Protein AF-A0A2N3AHZ8-F1 (afdb_monomer_lite)

pLDDT: mean 94.95, std 7.71, range [52.03, 98.88]

Sequence (260 aa):
DKAHAIYLSGGSAFGLDGASGVMKYLEEKGIGFDVVLTKVPIVPGAVLFDLGVGDYKVRPDAKMGYEACLKASEEEIRQGNIGAGTGATVGKIFGGLRSMKSGLGTASFKSQELIVGVIVAVNCLGDVIDPESGEIIAGVLSEDKKEFANTMSFLRNFPQRSENNFSKNTTIGVVATNATLTKAGATKVAMMAQDGYARTISPAHTMFDGDTIFCMATGEVEAGVNVVGAIAAEIMARAIVKAIKNTESLFKLKSYKDLL

Radius of gyration: 18.38 Å; chains: 1; bounding box: 55×35×48 Å

Secondary structure (DSSP, 8-state):
---S--EEESSGGGGGGHHHHHHHHHHHTT-SEE-SSSEE----EEE---TTSS-TT----HHHHHHHHHH--TT----BSSGGGTT-EE--TTTTTTPEE--EEEEEEEETTEEEEEEEEEE-SSEEE-TTT--EEE-PBPTTSSSB--HHHHHHH-GGG-----S-BEEEEEEEEEE---HHHHHHHHHHHHHHHHHHEES-S-TTB--EEEEEEEEEE---HHHHHHHHHHHHHHHHHHHHHT---BTTBPPGGGG-

Foldseek 3Di:
DDAPEEAEAELAPVQCQLQLLLQVLCQVVQHACCPPVGHGHHYHYDYAYLLVADHSVDTHHSVNSNVVVVVDDPPDQDAACDGRLVRAWAACQPPCPQIFRFMKFKFWDDDPPKIKIKIKRFRANFFFAQLVVRDGLGYGADPVRQHHPHPVVCCVVCVPPSPDPALRGEMEMEMEIQEAADPVLQVLLQVLLCLLCVSTGVPPPDPSYPYYYGYYYNHRDHDDSVVSSPVSNVRSNVRRVRRQVNHCGGPNRHGSVNND

Structure (mmCIF, N/CA/C/O backbone):
data_AF-A0A2N3AHZ8-F1
#
_entry.id   AF-A0A2N3AHZ8-F1
#
loop_
_atom_site.group_PDB
_atom_site.id
_atom_site.type_symbol
_atom_site.label_atom_id
_atom_site.label_alt_id
_atom_site.label_comp_id
_atom_site.label_asym_id
_atom_site.label_entity_id
_atom_site.label_seq_id
_atom_site.pdbx_PDB_ins_code
_atom_site.Cartn_x
_atom_site.Cartn_y
_atom_site.Cartn_z
_atom_site.occupancy
_atom_site.B_iso_or_equiv
_atom_site.auth_seq_id
_atom_site.auth_comp_id
_atom_site.auth_asym_id
_atom_site.auth_atom_id
_atom_site.pdbx_PDB_model_num
ATOM 1 N N . ASP A 1 1 ? -13.577 10.146 15.625 1.00 70.12 1 ASP A N 1
ATOM 2 C CA . ASP A 1 1 ? -14.120 9.602 14.361 1.00 70.12 1 ASP A CA 1
ATOM 3 C C . ASP A 1 1 ? -13.662 8.172 14.188 1.00 70.12 1 ASP A C 1
ATOM 5 O O . ASP A 1 1 ? -12.533 7.874 14.562 1.00 70.12 1 ASP A O 1
ATOM 9 N N . LYS A 1 2 ? -14.535 7.299 13.680 1.00 88.00 2 LYS A N 1
ATOM 10 C CA . LYS A 1 2 ? -14.256 5.876 13.463 1.00 88.00 2 LYS A CA 1
ATOM 11 C C . LYS A 1 2 ? -14.537 5.541 11.998 1.00 88.00 2 LYS A C 1
ATOM 13 O O . LYS A 1 2 ? -15.626 5.826 11.510 1.00 88.00 2 LYS A O 1
ATOM 18 N N . ALA A 1 3 ? -13.551 4.981 11.306 1.00 93.94 3 ALA A N 1
ATOM 19 C CA . ALA A 1 3 ? -13.758 4.323 10.019 1.00 93.94 3 ALA A CA 1
ATOM 20 C C . ALA A 1 3 ? -14.058 2.839 10.262 1.00 93.94 3 ALA A C 1
ATOM 22 O O . ALA A 1 3 ? -13.658 2.290 11.288 1.00 93.94 3 ALA A O 1
ATOM 23 N N . HIS A 1 4 ? -14.758 2.205 9.326 1.00 97.00 4 HIS A N 1
ATOM 24 C CA . HIS A 1 4 ? -15.186 0.807 9.449 1.00 97.00 4 HIS A CA 1
ATOM 25 C C . HIS A 1 4 ? -14.385 -0.123 8.533 1.00 97.00 4 HIS A C 1
ATOM 27 O O . HIS A 1 4 ? -14.231 -1.300 8.831 1.00 97.00 4 HIS A O 1
ATOM 33 N N . ALA A 1 5 ? -13.848 0.421 7.442 1.00 97.94 5 ALA A N 1
ATOM 34 C CA . ALA A 1 5 ? -12.899 -0.237 6.559 1.00 97.94 5 ALA A CA 1
ATOM 35 C C . ALA A 1 5 ? -12.009 0.821 5.897 1.00 97.94 5 ALA A C 1
ATOM 37 O O . ALA A 1 5 ? -12.410 1.980 5.789 1.00 97.94 5 ALA A O 1
ATOM 38 N N . ILE A 1 6 ? -10.834 0.409 5.424 1.00 98.25 6 ILE A N 1
ATOM 39 C CA . ILE A 1 6 ? -10.008 1.194 4.502 1.00 98.25 6 ILE A CA 1
ATOM 40 C C . ILE A 1 6 ? -9.922 0.428 3.189 1.00 98.25 6 ILE A C 1
ATOM 42 O O . ILE A 1 6 ? -9.606 -0.761 3.184 1.00 98.25 6 ILE A O 1
ATOM 46 N N . TYR A 1 7 ? -10.202 1.107 2.082 1.00 98.50 7 TYR A N 1
ATOM 47 C CA . TYR A 1 7 ? -10.188 0.515 0.749 1.00 98.50 7 TYR A CA 1
ATOM 48 C C . TYR A 1 7 ? -8.944 0.951 -0.034 1.00 98.50 7 TYR A C 1
ATOM 50 O O . TYR A 1 7 ? -8.745 2.136 -0.289 1.00 98.50 7 TYR A O 1
ATOM 58 N N . LEU A 1 8 ? -8.107 -0.009 -0.431 1.00 98.56 8 LEU A N 1
ATOM 59 C CA . LEU A 1 8 ? -6.959 0.222 -1.311 1.00 98.56 8 LEU A CA 1
ATOM 60 C C . LEU A 1 8 ? -7.186 -0.508 -2.633 1.00 98.56 8 LEU A C 1
ATOM 62 O O . LEU A 1 8 ? -7.525 -1.692 -2.627 1.00 98.56 8 LEU A O 1
ATOM 66 N N . SER A 1 9 ? -6.967 0.166 -3.760 1.00 98.25 9 SER A N 1
ATOM 67 C CA . SER A 1 9 ? -7.269 -0.412 -5.074 1.00 98.25 9 SER A CA 1
ATOM 68 C C . SER A 1 9 ? -6.382 0.115 -6.198 1.00 98.25 9 SER A C 1
ATOM 70 O O . SER A 1 9 ? -5.814 1.197 -6.101 1.00 98.25 9 SER A O 1
ATOM 72 N N . GLY A 1 10 ? -6.293 -0.647 -7.289 1.00 97.69 10 GLY A N 1
ATOM 73 C CA . GLY A 1 10 ? -5.857 -0.148 -8.595 1.00 97.69 10 GLY A CA 1
ATOM 74 C C . GLY A 1 10 ? -6.979 0.589 -9.335 1.00 97.69 10 GLY A C 1
ATOM 75 O O . GLY A 1 10 ? -7.975 1.000 -8.734 1.00 97.69 10 GLY A O 1
ATOM 76 N N . GLY A 1 11 ? -6.848 0.723 -10.652 1.00 96.75 11 GLY A N 1
ATOM 77 C CA . GLY A 1 11 ? -7.850 1.299 -11.551 1.00 96.75 11 GLY A CA 1
ATOM 78 C C . GLY A 1 11 ? -7.878 2.826 -11.605 1.00 96.75 11 GLY A C 1
ATOM 79 O O . GLY A 1 11 ? -8.770 3.390 -12.241 1.00 96.75 11 GLY A O 1
ATOM 80 N N . SER A 1 12 ? -6.928 3.516 -10.962 1.00 94.94 12 SER A N 1
ATOM 81 C CA . SER A 1 12 ? -6.959 4.975 -10.790 1.00 94.94 12 SER A CA 1
ATOM 82 C C . SER A 1 12 ? -8.320 5.441 -10.237 1.00 94.94 12 SER A C 1
ATOM 84 O O . SER A 1 12 ? -8.988 4.697 -9.522 1.00 94.94 12 SER A O 1
ATOM 86 N N . ALA A 1 13 ? -8.763 6.657 -10.562 1.00 95.06 13 ALA A N 1
ATOM 87 C CA . ALA A 1 13 ? -10.030 7.215 -10.084 1.00 95.06 13 ALA A CA 1
ATOM 88 C C . ALA A 1 13 ? -11.244 6.312 -10.370 1.00 95.06 13 ALA A C 1
ATOM 90 O O . ALA A 1 13 ? -12.191 6.297 -9.590 1.00 95.06 13 ALA A O 1
ATOM 91 N N . PHE A 1 14 ? -11.211 5.518 -11.445 1.00 97.19 14 PHE A N 1
ATOM 92 C CA . PHE A 1 14 ? -12.286 4.577 -11.742 1.00 97.19 14 PHE A CA 1
ATOM 93 C C . PHE A 1 14 ? -12.428 3.470 -10.693 1.00 97.19 14 PHE A C 1
ATOM 95 O O . PHE A 1 14 ? -13.543 3.020 -10.446 1.00 97.19 14 PHE A O 1
ATOM 102 N N . GLY A 1 15 ? -11.320 3.039 -10.083 1.00 97.69 15 GLY A N 1
ATOM 103 C CA . GLY A 1 15 ? -11.309 1.973 -9.081 1.00 97.69 15 GLY A CA 1
ATOM 104 C C . GLY A 1 15 ? -11.985 2.349 -7.763 1.00 97.69 15 GLY A C 1
ATOM 105 O O . GLY A 1 15 ? -12.249 1.464 -6.948 1.00 97.69 15 GLY A O 1
ATOM 106 N N . LEU A 1 16 ? -12.305 3.637 -7.559 1.00 97.69 16 LEU A N 1
ATOM 107 C CA . LEU A 1 16 ? -13.089 4.108 -6.412 1.00 97.69 16 LEU A CA 1
ATOM 108 C C . LEU A 1 16 ? -14.497 3.499 -6.382 1.00 97.69 16 LEU A C 1
ATOM 110 O O . LEU A 1 16 ? -15.082 3.417 -5.305 1.00 97.69 16 LEU A O 1
ATOM 114 N N . ASP A 1 17 ? -15.010 3.014 -7.518 1.00 98.12 17 ASP A N 1
ATOM 115 C CA . ASP A 1 17 ? -16.288 2.299 -7.578 1.00 98.12 17 ASP A CA 1
ATOM 116 C C . ASP A 1 17 ? -16.330 1.092 -6.623 1.00 98.12 17 ASP A C 1
ATOM 118 O O . ASP A 1 17 ? -17.348 0.847 -5.977 1.00 98.12 17 ASP A O 1
ATOM 122 N N . GLY A 1 18 ? -15.209 0.391 -6.419 1.00 98.38 18 GLY A N 1
ATOM 123 C CA . GLY A 1 18 ? -15.165 -0.737 -5.485 1.00 98.38 18 GLY A CA 1
ATOM 124 C C . GLY A 1 18 ? -15.458 -0.373 -4.027 1.00 98.38 18 GLY A C 1
ATOM 125 O O . GLY A 1 18 ? -15.966 -1.215 -3.285 1.00 98.38 18 GLY A O 1
ATOM 126 N N . ALA A 1 19 ? -15.268 0.886 -3.617 1.00 98.25 19 ALA A N 1
ATOM 127 C CA . ALA A 1 19 ? -15.662 1.334 -2.281 1.00 98.25 19 ALA A CA 1
ATOM 128 C C . ALA A 1 19 ? -17.181 1.216 -2.052 1.00 98.25 19 ALA A C 1
ATOM 130 O O . ALA A 1 19 ? -17.607 0.941 -0.930 1.00 98.25 19 ALA A O 1
ATOM 131 N N . SER A 1 20 ? -18.002 1.340 -3.104 1.00 98.19 20 SER A N 1
ATOM 132 C CA . SER A 1 20 ? -19.455 1.136 -3.007 1.00 98.19 20 SER A CA 1
ATOM 133 C C . SER A 1 20 ? -19.812 -0.315 -2.655 1.00 98.19 20 SER A C 1
ATOM 135 O O . SER A 1 20 ? -20.724 -0.562 -1.867 1.00 98.19 20 SER A O 1
ATOM 137 N N . GLY A 1 21 ? -19.029 -1.278 -3.149 1.00 98.75 21 GLY A N 1
ATOM 138 C CA . GLY A 1 21 ? -19.123 -2.688 -2.779 1.00 98.75 21 GLY A CA 1
ATOM 139 C C . GLY A 1 21 ? -18.813 -2.948 -1.312 1.00 98.75 21 GLY A C 1
ATOM 140 O O . GLY A 1 21 ? -19.542 -3.676 -0.639 1.00 98.75 21 GLY A O 1
ATOM 141 N N . VAL A 1 22 ? -17.757 -2.309 -0.802 1.00 98.75 22 VAL A N 1
ATOM 142 C CA . VAL A 1 22 ? -17.379 -2.369 0.619 1.00 98.75 22 VAL A CA 1
ATOM 143 C C . VAL A 1 22 ? -18.479 -1.765 1.494 1.00 98.75 22 VAL A C 1
ATOM 145 O O . VAL A 1 22 ? -18.857 -2.355 2.504 1.00 98.75 22 VAL A O 1
ATOM 148 N N . MET A 1 23 ? -19.031 -0.613 1.096 1.00 98.38 23 MET A N 1
ATOM 149 C CA . MET A 1 23 ? -20.159 0.002 1.800 1.00 98.38 23 MET A CA 1
ATOM 150 C C . MET A 1 23 ? -21.365 -0.933 1.853 1.00 98.38 23 MET A C 1
ATOM 152 O O . MET A 1 23 ? -21.892 -1.161 2.938 1.00 98.38 23 MET A O 1
ATOM 156 N N . LYS A 1 24 ? -21.748 -1.530 0.720 1.00 98.62 24 LYS A N 1
ATOM 157 C CA . LYS A 1 24 ? -22.851 -2.496 0.660 1.00 98.62 24 LYS A CA 1
ATOM 158 C C . LYS A 1 24 ? -22.621 -3.686 1.597 1.00 98.62 24 LYS A C 1
ATOM 160 O O . LYS A 1 24 ? -23.519 -4.054 2.346 1.00 98.62 24 LYS A O 1
ATOM 165 N N . TYR A 1 25 ? -21.418 -4.263 1.593 1.00 98.75 25 TYR A N 1
ATOM 166 C CA . TYR A 1 25 ? -21.071 -5.365 2.495 1.00 98.75 25 TYR A CA 1
ATOM 167 C C . TYR A 1 25 ? -21.251 -4.983 3.972 1.00 98.75 25 TYR A C 1
ATOM 169 O O . TYR A 1 25 ? -21.846 -5.731 4.744 1.00 98.75 25 TYR A O 1
ATOM 177 N N . LEU A 1 26 ? -20.748 -3.813 4.375 1.00 98.44 26 LEU A N 1
ATOM 178 C CA . LEU A 1 26 ? -20.831 -3.348 5.761 1.00 98.44 26 LEU A CA 1
ATOM 179 C C . LEU A 1 26 ? -22.269 -3.009 6.175 1.00 98.44 26 LEU A C 1
ATOM 181 O O . LEU A 1 26 ? -22.669 -3.337 7.294 1.00 98.44 26 LEU A O 1
ATOM 185 N N . GLU A 1 27 ? -23.051 -2.408 5.277 1.00 97.75 27 GLU A N 1
ATOM 186 C CA . GLU A 1 27 ? -24.473 -2.120 5.490 1.00 97.75 27 GLU A CA 1
ATOM 187 C C . GLU A 1 27 ? -25.270 -3.410 5.736 1.00 97.75 27 GLU A C 1
ATOM 189 O O . GLU A 1 27 ? -25.971 -3.509 6.743 1.00 97.75 27 GLU A O 1
ATOM 194 N N . GLU A 1 28 ? -25.088 -4.442 4.903 1.00 97.81 28 GLU A N 1
ATOM 195 C CA . GLU A 1 28 ? -25.737 -5.756 5.064 1.00 97.81 28 GLU A CA 1
ATOM 196 C C . GLU A 1 28 ? -25.367 -6.453 6.386 1.00 97.81 28 GLU A C 1
ATOM 198 O O . GLU A 1 28 ? -26.124 -7.279 6.900 1.00 97.81 28 GLU A O 1
ATOM 203 N N . LYS A 1 29 ? -24.207 -6.117 6.964 1.00 97.75 29 LYS A N 1
ATOM 204 C CA . LYS A 1 29 ? -23.753 -6.609 8.274 1.00 97.75 29 LYS A CA 1
ATOM 205 C C . LYS A 1 29 ? -24.166 -5.712 9.440 1.00 97.75 29 LYS A C 1
ATOM 207 O O . LYS A 1 29 ? -23.850 -6.032 10.585 1.00 97.75 29 LYS A O 1
ATOM 212 N N . GLY A 1 30 ? -24.849 -4.596 9.185 1.00 96.88 30 GLY A N 1
ATOM 213 C CA . GLY A 1 30 ? -25.207 -3.627 10.216 1.00 96.88 30 GLY A CA 1
ATOM 214 C C . GLY A 1 30 ? -23.978 -3.018 10.898 1.00 96.88 30 GLY A C 1
ATOM 215 O O . GLY A 1 30 ? -23.983 -2.819 12.119 1.00 96.88 30 GLY A O 1
ATOM 216 N N . ILE A 1 31 ? -22.915 -2.750 10.134 1.00 97.62 31 ILE A N 1
ATOM 217 C CA . ILE A 1 31 ? -21.676 -2.116 10.596 1.00 97.62 31 ILE A CA 1
ATOM 218 C C . ILE A 1 31 ? -21.606 -0.703 10.018 1.00 97.62 31 ILE A C 1
ATOM 220 O O . ILE A 1 31 ? -21.549 -0.515 8.809 1.00 97.62 31 ILE A O 1
ATOM 224 N N . GLY A 1 32 ? -21.568 0.306 10.882 1.00 97.00 32 GLY A N 1
ATOM 225 C CA . GLY A 1 32 ? -21.514 1.697 10.454 1.00 97.00 32 GLY A CA 1
ATOM 226 C C . GLY A 1 32 ? -21.761 2.667 11.602 1.00 97.00 32 GLY A C 1
ATOM 227 O O . GLY A 1 32 ? -22.060 2.263 12.728 1.00 97.00 32 GLY A O 1
ATOM 228 N N . PHE A 1 33 ? -21.657 3.956 11.289 1.00 96.12 33 PHE A N 1
ATOM 229 C CA . PHE A 1 33 ? -22.037 5.035 12.185 1.00 96.12 33 PHE A CA 1
ATOM 230 C C . PHE A 1 33 ? -23.560 5.061 12.331 1.00 96.12 33 PHE A C 1
ATOM 232 O O . PHE A 1 33 ? -24.275 5.145 11.335 1.00 96.12 33 PHE A O 1
ATOM 239 N N . ASP A 1 34 ? -24.045 4.962 13.564 1.00 95.19 34 ASP A N 1
ATOM 240 C CA . ASP A 1 34 ? -25.474 4.942 13.861 1.00 95.19 34 ASP A CA 1
ATOM 241 C C . ASP A 1 34 ? -26.089 6.334 13.646 1.00 95.19 34 ASP A C 1
ATOM 243 O O . ASP A 1 34 ? -25.725 7.298 14.322 1.00 95.19 34 ASP A O 1
ATOM 247 N N . VAL A 1 35 ? -27.007 6.433 12.683 1.00 94.94 35 VAL A N 1
ATOM 248 C CA . VAL A 1 35 ? -27.780 7.650 12.384 1.00 94.94 35 VAL A CA 1
ATOM 249 C C . VAL A 1 35 ? -29.240 7.514 12.827 1.00 94.94 35 VAL A C 1
ATOM 251 O O . VAL A 1 35 ? -30.124 8.151 12.256 1.00 94.94 35 VAL A O 1
ATOM 254 N N . VAL A 1 36 ? -29.506 6.673 13.832 1.00 93.62 36 VAL A N 1
ATOM 255 C CA . VAL A 1 36 ? -30.816 6.330 14.416 1.00 93.62 36 VAL A CA 1
ATOM 256 C C . VAL A 1 36 ? -31.695 5.470 13.505 1.00 93.62 36 VAL A C 1
ATOM 258 O O . VAL A 1 36 ? -32.290 4.498 13.960 1.00 93.62 36 VAL A O 1
ATOM 261 N N . LEU A 1 37 ? -31.789 5.806 12.218 1.00 93.62 37 LEU A N 1
ATOM 262 C CA . LEU A 1 37 ? -32.619 5.083 11.243 1.00 93.62 37 LEU A CA 1
ATOM 263 C C . LEU A 1 37 ? -31.896 3.897 10.597 1.00 93.62 37 LEU A C 1
ATOM 265 O O . LEU A 1 37 ? -32.528 2.930 10.183 1.00 93.62 37 LEU A O 1
ATOM 269 N N . THR A 1 38 ? -30.577 3.998 10.467 1.00 94.25 38 THR A N 1
A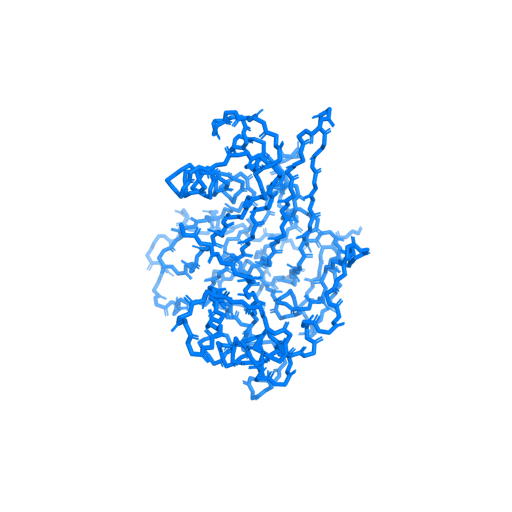TOM 270 C CA . THR A 1 38 ? -29.711 2.974 9.882 1.00 94.25 38 THR A CA 1
ATOM 271 C C . THR A 1 38 ? -28.285 3.169 10.397 1.00 94.25 38 THR A C 1
ATOM 273 O O . THR A 1 38 ? -28.000 4.106 11.148 1.00 94.25 38 THR A O 1
ATOM 276 N N . LYS A 1 39 ? -27.370 2.301 9.975 1.00 96.25 39 LYS A N 1
ATOM 277 C CA . LYS A 1 39 ? -25.935 2.475 10.176 1.00 96.25 39 LYS A CA 1
ATOM 278 C C . LYS A 1 39 ? -25.280 2.814 8.848 1.00 96.25 39 LYS A C 1
ATOM 280 O O . LYS A 1 39 ? -25.403 2.058 7.895 1.00 96.25 39 LYS A O 1
ATOM 285 N N . VAL A 1 40 ? -24.566 3.935 8.805 1.00 97.06 40 VAL A N 1
ATOM 286 C CA . VAL A 1 40 ? -23.868 4.423 7.610 1.00 97.06 40 VAL A CA 1
ATOM 287 C C . VAL A 1 40 ? -22.390 4.028 7.690 1.00 97.06 40 VAL A C 1
ATOM 289 O O . VAL A 1 40 ? -21.663 4.558 8.539 1.00 97.06 40 VAL A O 1
ATOM 292 N N . PRO A 1 41 ? -21.903 3.104 6.842 1.00 97.81 41 PRO A N 1
ATOM 293 C CA . PRO A 1 41 ? -20.489 2.757 6.805 1.00 97.81 41 PRO A CA 1
ATOM 294 C C . PRO A 1 41 ? -19.624 3.958 6.408 1.00 97.81 41 PRO A C 1
ATOM 296 O O . PRO A 1 41 ? -19.966 4.732 5.518 1.00 97.81 41 PRO A O 1
ATOM 299 N N . ILE A 1 42 ? -18.461 4.081 7.045 1.00 97.19 42 ILE A N 1
ATOM 300 C CA . ILE A 1 42 ? -17.439 5.086 6.711 1.00 97.19 42 ILE A CA 1
ATOM 301 C C . ILE A 1 42 ? -16.241 4.329 6.149 1.00 97.19 42 ILE A C 1
ATOM 303 O O . ILE A 1 42 ? -15.565 3.621 6.902 1.00 97.19 42 ILE A O 1
ATOM 307 N N . VAL A 1 43 ? -16.015 4.471 4.841 1.00 98.12 43 VAL A N 1
ATOM 308 C CA . VAL A 1 43 ? -15.009 3.723 4.071 1.00 98.12 43 VAL A CA 1
ATOM 309 C C . VAL A 1 43 ? -14.093 4.698 3.325 1.00 98.12 43 VAL A C 1
ATOM 311 O O . VAL A 1 43 ? -14.316 4.988 2.149 1.00 98.12 43 VAL A O 1
ATOM 314 N N . PRO A 1 44 ? -13.071 5.261 3.990 1.00 97.31 44 PRO A N 1
ATOM 315 C CA . PRO A 1 44 ? -12.007 5.968 3.296 1.00 97.31 44 PRO A CA 1
ATOM 316 C C . PRO A 1 44 ? -11.291 5.020 2.333 1.00 97.31 44 PRO A C 1
ATOM 318 O O . PRO A 1 44 ? -11.100 3.839 2.633 1.00 97.31 44 PRO A O 1
ATOM 321 N N . GLY A 1 45 ? -10.851 5.541 1.194 1.00 96.56 45 GLY A N 1
ATOM 322 C CA . GLY A 1 45 ? -10.082 4.750 0.253 1.00 96.56 45 GLY A CA 1
ATOM 323 C C . GLY A 1 45 ? -9.101 5.570 -0.559 1.00 96.56 45 GLY A C 1
ATOM 324 O O . GLY A 1 45 ? -9.240 6.786 -0.690 1.00 96.56 45 GLY A O 1
ATOM 325 N N . ALA A 1 46 ? -8.102 4.879 -1.090 1.00 97.50 46 ALA A N 1
ATOM 326 C CA . ALA A 1 46 ? -7.124 5.429 -2.011 1.00 97.50 46 ALA A CA 1
ATOM 327 C C . ALA A 1 46 ? -6.913 4.463 -3.176 1.00 97.50 46 ALA A C 1
ATOM 329 O O . ALA A 1 46 ? -7.044 3.243 -3.042 1.00 97.50 46 ALA A O 1
ATOM 330 N N . VAL A 1 47 ? -6.590 5.032 -4.331 1.00 97.62 47 VAL A N 1
ATOM 331 C CA . VAL A 1 47 ? -6.424 4.298 -5.582 1.00 97.62 47 VAL A CA 1
ATOM 332 C C . VAL A 1 47 ? -5.078 4.613 -6.204 1.00 97.62 47 VAL A C 1
ATOM 334 O O . VAL A 1 47 ? -4.637 5.759 -6.175 1.00 97.62 47 VAL A O 1
ATOM 337 N N . LEU A 1 48 ? -4.448 3.604 -6.797 1.00 96.94 48 LEU A N 1
ATOM 338 C CA . LEU A 1 48 ? -3.226 3.752 -7.577 1.00 96.94 48 LEU A CA 1
ATOM 339 C C . LEU A 1 48 ? -3.501 3.625 -9.075 1.00 96.94 48 LEU A C 1
ATOM 341 O O . LEU A 1 48 ? -4.462 2.986 -9.509 1.00 96.94 48 LEU A O 1
ATOM 345 N N . PHE A 1 49 ? -2.653 4.260 -9.883 1.00 94.56 49 PHE A N 1
ATOM 346 C CA . PHE A 1 49 ? -2.718 4.147 -11.337 1.00 94.56 49 PHE A CA 1
ATOM 347 C C . PHE A 1 49 ? -1.969 2.899 -11.820 1.00 94.56 49 PHE A C 1
ATOM 349 O O . PHE A 1 49 ? -0.740 2.849 -11.753 1.00 94.56 49 PHE A O 1
ATOM 356 N N . ASP A 1 50 ? -2.701 1.933 -12.367 1.00 95.38 50 ASP A N 1
ATOM 357 C CA . ASP A 1 50 ? -2.172 0.707 -12.978 1.00 95.38 50 ASP A CA 1
ATOM 358 C C . ASP A 1 50 ? -2.778 0.400 -14.359 1.00 95.38 50 ASP A C 1
ATOM 360 O O . ASP A 1 50 ? -2.531 -0.660 -14.923 1.00 95.38 50 ASP A O 1
ATOM 364 N N . LEU A 1 51 ? -3.504 1.350 -14.960 1.00 94.31 51 LEU A N 1
ATOM 365 C CA . LEU A 1 51 ? -4.189 1.174 -16.251 1.00 94.31 51 LEU A CA 1
ATOM 366 C C . LEU A 1 51 ? -3.243 0.839 -17.423 1.00 94.31 51 LEU A C 1
ATOM 368 O O . LEU A 1 51 ? -3.696 0.444 -18.491 1.00 94.31 51 LEU A O 1
ATOM 372 N N . GLY A 1 52 ? -1.931 1.025 -17.248 1.00 91.81 52 GLY A N 1
ATOM 373 C CA . GLY A 1 52 ? -0.911 0.608 -18.216 1.00 91.81 52 GLY A CA 1
ATOM 374 C C . GLY A 1 52 ? -0.550 -0.881 -18.153 1.00 91.81 52 GLY A C 1
ATOM 375 O O . GLY A 1 52 ? 0.257 -1.337 -18.961 1.00 91.81 52 GLY A O 1
ATOM 376 N N . VAL A 1 53 ? -1.103 -1.630 -17.198 1.00 94.06 53 VAL A N 1
ATOM 377 C CA . VAL A 1 53 ? -0.825 -3.049 -16.968 1.00 94.06 53 VAL A CA 1
ATOM 378 C C . VAL A 1 53 ? -2.058 -3.871 -17.341 1.00 94.06 53 VAL A C 1
ATOM 380 O O . VAL A 1 53 ? -3.096 -3.780 -16.696 1.00 94.06 53 VAL A O 1
ATOM 383 N N . GLY A 1 54 ? -1.940 -4.701 -18.379 1.00 94.12 54 GLY A N 1
ATOM 384 C CA . GLY A 1 54 ? -3.067 -5.479 -18.898 1.00 94.12 54 GLY A CA 1
ATOM 385 C C . GLY A 1 54 ? -4.036 -4.638 -19.736 1.00 94.12 54 GLY A C 1
ATOM 386 O O . GLY A 1 54 ? -3.604 -3.811 -20.539 1.00 94.12 54 GLY A O 1
ATOM 387 N N . ASP A 1 55 ? -5.340 -4.887 -19.596 1.00 95.38 55 ASP A N 1
ATOM 388 C CA . ASP A 1 55 ? -6.396 -4.133 -20.285 1.00 95.38 55 ASP A CA 1
ATOM 389 C C . ASP A 1 55 ? -6.939 -3.026 -19.371 1.00 95.38 55 ASP A C 1
ATOM 391 O O . ASP A 1 55 ? -7.559 -3.310 -18.349 1.00 95.38 55 ASP A O 1
ATOM 395 N N . TYR A 1 56 ? -6.771 -1.763 -19.774 1.00 95.38 56 TYR A N 1
ATOM 396 C CA . TYR A 1 56 ? -7.246 -0.587 -19.034 1.00 95.38 56 TYR A CA 1
ATOM 397 C C . TYR A 1 56 ? -8.769 -0.554 -18.815 1.00 95.38 56 TYR A C 1
ATOM 399 O O . TYR A 1 56 ? -9.264 0.233 -18.005 1.00 95.38 56 TYR A O 1
ATOM 407 N N . LYS A 1 57 ? -9.540 -1.359 -19.558 1.00 96.50 57 LYS A N 1
ATOM 408 C CA . LYS A 1 57 ? -10.991 -1.491 -19.375 1.00 96.50 57 LYS A CA 1
ATOM 409 C C . LYS A 1 57 ? -11.356 -2.426 -18.227 1.00 96.50 57 LYS A C 1
ATOM 411 O O . LYS A 1 57 ? -12.474 -2.323 -17.725 1.00 96.50 57 LYS A O 1
ATOM 416 N N . VAL A 1 58 ? -10.442 -3.300 -17.802 1.00 96.06 58 VAL A N 1
ATOM 417 C CA . VAL A 1 58 ? -10.620 -4.190 -16.651 1.00 96.06 58 VAL A CA 1
ATOM 418 C C . VAL A 1 58 ? -10.080 -3.482 -15.417 1.00 96.06 58 VAL A C 1
ATOM 420 O O . VAL A 1 58 ? -8.877 -3.341 -15.227 1.00 96.06 58 VAL A O 1
ATOM 423 N N . ARG A 1 59 ? -10.993 -3.005 -14.579 1.00 97.06 59 ARG A N 1
ATOM 424 C CA . ARG A 1 59 ? -10.697 -2.162 -13.418 1.00 97.06 59 ARG A CA 1
ATOM 425 C C . ARG A 1 59 ? -11.586 -2.563 -12.238 1.00 97.06 59 ARG A C 1
ATOM 427 O O . ARG A 1 59 ? -12.669 -3.092 -12.488 1.00 97.06 59 ARG A O 1
ATOM 434 N N . PRO A 1 60 ? -11.157 -2.318 -10.986 1.00 98.19 60 PRO A N 1
ATOM 435 C CA . PRO A 1 60 ? -11.954 -2.634 -9.806 1.00 98.19 60 PRO A CA 1
ATOM 436 C C . PRO A 1 60 ? -13.331 -1.970 -9.840 1.00 98.19 60 PRO A C 1
ATOM 438 O O . PRO A 1 60 ? -13.442 -0.781 -10.140 1.00 98.19 60 PRO A O 1
ATOM 441 N N . ASP A 1 61 ? -14.357 -2.758 -9.539 1.00 98.44 61 ASP A N 1
ATOM 442 C CA . ASP A 1 61 ? -15.762 -2.357 -9.500 1.00 98.44 61 ASP A CA 1
ATOM 443 C C . ASP A 1 61 ? -16.391 -2.702 -8.140 1.00 98.44 61 ASP A C 1
ATOM 445 O O . ASP A 1 61 ? -15.765 -3.329 -7.273 1.00 98.44 61 ASP A O 1
ATOM 449 N N . ALA A 1 62 ? -17.650 -2.308 -7.950 1.00 98.69 62 ALA A N 1
ATOM 450 C CA . ALA A 1 62 ? -18.419 -2.620 -6.745 1.00 98.69 62 ALA A CA 1
ATOM 451 C C . ALA A 1 62 ? -18.417 -4.121 -6.383 1.00 98.69 62 ALA A C 1
ATOM 453 O O . ALA A 1 62 ? -18.338 -4.484 -5.208 1.00 98.69 62 ALA A O 1
ATOM 454 N N . LYS A 1 63 ? -18.474 -5.025 -7.369 1.00 98.75 63 LYS A N 1
ATOM 455 C CA . LYS A 1 63 ? -18.475 -6.470 -7.108 1.00 98.75 63 LYS A CA 1
ATOM 456 C C . LYS A 1 63 ? -17.129 -6.916 -6.540 1.00 98.75 63 LYS A C 1
ATOM 458 O O . LYS A 1 63 ? -17.105 -7.630 -5.539 1.00 98.75 63 LYS A O 1
ATOM 463 N N . MET A 1 64 ? -16.022 -6.468 -7.127 1.00 98.56 64 MET A N 1
ATOM 464 C CA . MET A 1 64 ? -14.677 -6.778 -6.637 1.00 98.56 64 MET A CA 1
ATOM 465 C C . MET A 1 64 ? -14.448 -6.240 -5.220 1.00 98.56 64 MET A C 1
ATOM 467 O O . MET A 1 64 ? -13.861 -6.941 -4.397 1.00 98.56 64 MET A O 1
ATOM 471 N N . GLY A 1 65 ? -14.946 -5.039 -4.906 1.00 98.69 65 GLY A N 1
ATOM 472 C CA . GLY A 1 65 ? -14.880 -4.478 -3.552 1.00 98.69 65 GLY A CA 1
ATOM 473 C C . GLY A 1 65 ? -15.650 -5.306 -2.519 1.00 98.69 65 GLY A C 1
ATOM 474 O O . GLY A 1 65 ? -15.125 -5.605 -1.448 1.00 98.69 65 GLY A O 1
ATOM 475 N N . TYR A 1 66 ? -16.860 -5.756 -2.862 1.00 98.81 66 TYR A N 1
ATOM 476 C CA . TYR A 1 66 ? -17.652 -6.650 -2.010 1.00 98.81 66 TYR A CA 1
ATOM 477 C C . TYR A 1 66 ? -16.959 -8.010 -1.809 1.00 98.81 66 TYR A C 1
ATOM 479 O O . TYR A 1 66 ? -16.862 -8.517 -0.691 1.00 98.81 66 TYR A O 1
ATOM 487 N N . GLU A 1 67 ? -16.421 -8.601 -2.881 1.00 98.62 67 GLU A N 1
ATOM 488 C CA . GLU A 1 67 ? -15.671 -9.860 -2.807 1.00 98.62 67 GLU A CA 1
ATOM 489 C C . GLU A 1 67 ? -14.386 -9.741 -1.980 1.00 98.62 67 GLU A C 1
ATOM 491 O O . GLU A 1 67 ? -13.997 -10.707 -1.321 1.00 98.62 67 GLU A O 1
ATOM 496 N N . ALA A 1 68 ? -13.725 -8.580 -1.993 1.00 98.31 68 ALA A N 1
ATOM 497 C CA . ALA A 1 68 ? -12.572 -8.323 -1.138 1.00 98.31 68 ALA A CA 1
ATOM 498 C C . ALA A 1 68 ? -12.963 -8.368 0.347 1.00 98.31 68 ALA A C 1
ATOM 500 O O . ALA A 1 68 ? -12.243 -8.970 1.139 1.00 98.31 68 ALA A O 1
ATOM 501 N N . CYS A 1 69 ? -14.129 -7.825 0.717 1.00 98.38 69 CYS A N 1
ATOM 502 C CA . CYS A 1 69 ? -14.650 -7.934 2.081 1.00 98.38 69 CYS A CA 1
ATOM 503 C C . CYS A 1 69 ? -14.969 -9.374 2.484 1.00 98.38 69 CYS A C 1
ATOM 505 O O . CYS A 1 69 ? -14.636 -9.774 3.595 1.00 98.38 69 CYS A O 1
ATOM 507 N N . LEU A 1 70 ? -15.562 -10.170 1.588 1.00 98.12 70 LEU A N 1
ATOM 508 C CA . LEU A 1 70 ? -15.822 -11.592 1.851 1.00 98.12 70 LEU A CA 1
ATOM 509 C C . LEU A 1 70 ? -14.540 -12.402 2.083 1.00 98.12 70 LEU A C 1
ATOM 511 O O . LEU A 1 70 ? -14.571 -13.412 2.779 1.00 98.12 70 LEU A O 1
ATOM 515 N N . LYS A 1 71 ? -13.430 -11.983 1.468 1.00 97.06 71 LYS A N 1
ATOM 516 C CA . LYS A 1 71 ? -12.119 -12.639 1.576 1.00 97.06 71 LYS A CA 1
ATOM 517 C C . LYS A 1 71 ? -11.252 -12.069 2.702 1.00 97.06 71 LYS A C 1
ATOM 519 O O . LYS A 1 71 ? -10.176 -12.611 2.941 1.00 97.06 71 LYS A O 1
ATOM 524 N N . ALA A 1 72 ? -11.674 -10.992 3.365 1.00 96.56 72 ALA A N 1
ATOM 525 C CA . ALA A 1 72 ? -10.926 -10.407 4.470 1.00 96.56 72 ALA A CA 1
ATOM 526 C C . ALA A 1 72 ? -10.882 -11.385 5.655 1.00 96.56 72 ALA A C 1
ATOM 528 O O . ALA A 1 72 ? -11.908 -11.933 6.055 1.00 96.56 72 ALA A O 1
ATOM 529 N N . SER A 1 73 ? -9.689 -11.611 6.206 1.00 95.06 73 SER A N 1
ATOM 530 C CA . SER A 1 73 ? -9.446 -12.570 7.287 1.00 95.06 73 SER A CA 1
ATOM 531 C C . SER A 1 73 ? -8.253 -12.131 8.135 1.00 95.06 73 SER A C 1
ATOM 533 O O . SER A 1 73 ? -7.339 -11.483 7.625 1.00 95.06 73 SER A O 1
ATOM 535 N N . GLU A 1 74 ? -8.239 -12.523 9.409 1.00 91.62 74 GLU A N 1
ATOM 536 C CA . GLU A 1 74 ? -7.088 -12.362 10.313 1.00 91.62 74 GLU A CA 1
ATOM 537 C C . GLU A 1 74 ? -5.878 -13.210 9.877 1.00 91.62 74 GLU A C 1
ATOM 539 O O . GLU A 1 74 ? -4.739 -12.888 10.206 1.00 91.62 74 GLU A O 1
ATOM 544 N N . GLU A 1 75 ? -6.117 -14.268 9.096 1.00 91.38 75 GLU A N 1
ATOM 545 C CA . GLU A 1 75 ? -5.089 -15.185 8.582 1.00 91.38 75 GLU A CA 1
ATOM 546 C C . GLU A 1 75 ? -4.539 -14.770 7.205 1.00 91.38 75 GLU A C 1
ATOM 548 O O . GLU A 1 75 ? -3.685 -15.452 6.635 1.00 91.38 75 GLU A O 1
ATOM 553 N N . GLU A 1 76 ? -5.030 -13.671 6.626 1.00 91.88 76 GLU A N 1
ATOM 554 C CA . GLU A 1 76 ? -4.600 -13.229 5.301 1.00 91.88 76 GLU A CA 1
ATOM 555 C C . GLU A 1 76 ? -3.179 -12.644 5.343 1.00 91.88 76 GLU A C 1
ATOM 557 O O . GLU A 1 76 ? -2.939 -11.544 5.841 1.00 91.88 76 GLU A O 1
ATOM 562 N N . ILE A 1 77 ? -2.227 -13.387 4.776 1.00 92.69 77 ILE A N 1
ATOM 563 C CA . ILE A 1 77 ? -0.794 -13.053 4.764 1.00 92.69 77 ILE A CA 1
ATOM 564 C C . ILE A 1 77 ? -0.209 -12.927 3.351 1.00 92.69 77 ILE A C 1
ATOM 566 O O . ILE A 1 77 ? 1.007 -12.759 3.197 1.00 92.69 77 ILE A O 1
ATOM 570 N N . ARG A 1 78 ? -1.033 -13.058 2.302 1.00 96.94 78 ARG A N 1
ATOM 571 C CA . ARG A 1 78 ? -0.558 -13.026 0.914 1.00 96.94 78 ARG A CA 1
ATOM 572 C C . ARG A 1 78 ? 0.002 -11.651 0.557 1.00 96.94 78 ARG A C 1
ATOM 574 O O . ARG A 1 78 ? -0.479 -10.609 0.992 1.00 96.94 78 ARG A O 1
ATOM 581 N N . GLN A 1 79 ? 1.034 -11.671 -0.278 1.00 98.31 79 GLN A N 1
ATOM 582 C CA . GLN A 1 79 ? 1.786 -10.508 -0.754 1.00 98.31 79 GLN A CA 1
ATOM 583 C C . GLN A 1 79 ? 2.090 -10.673 -2.252 1.00 98.31 79 GLN A C 1
ATOM 585 O O . GLN A 1 79 ? 1.848 -11.736 -2.823 1.00 98.31 79 GLN A O 1
ATOM 590 N N . GLY A 1 80 ? 2.617 -9.630 -2.897 1.00 98.31 80 GLY A N 1
ATOM 591 C CA . GLY A 1 80 ? 2.965 -9.636 -4.321 1.00 98.31 80 GLY A CA 1
ATOM 592 C C . GLY A 1 80 ? 1.800 -9.225 -5.227 1.00 98.31 80 GLY A C 1
ATOM 593 O O . GLY A 1 80 ? 1.173 -8.185 -5.004 1.00 98.31 80 GLY A O 1
ATOM 594 N N . ASN A 1 81 ? 1.512 -10.026 -6.259 1.00 98.38 81 ASN A N 1
ATOM 595 C CA . ASN A 1 81 ? 0.509 -9.744 -7.298 1.00 98.38 81 ASN A CA 1
ATOM 596 C C . ASN A 1 81 ? -0.931 -10.020 -6.832 1.00 98.38 81 ASN A C 1
ATOM 598 O O . ASN A 1 81 ? -1.631 -10.855 -7.402 1.00 98.38 81 ASN A O 1
ATOM 602 N N . ILE A 1 82 ? -1.372 -9.339 -5.778 1.00 97.69 82 ILE A N 1
ATOM 603 C CA . ILE A 1 82 ? -2.706 -9.519 -5.204 1.00 97.69 82 ILE A CA 1
ATOM 604 C C . ILE A 1 82 ? -3.343 -8.181 -4.827 1.00 97.69 82 ILE A C 1
ATOM 606 O O . ILE A 1 82 ? -2.658 -7.239 -4.423 1.00 97.69 82 ILE A O 1
ATOM 610 N N . GLY A 1 83 ? -4.671 -8.096 -4.963 1.00 97.62 83 GLY A N 1
ATOM 611 C CA . GLY A 1 83 ? -5.446 -6.901 -4.625 1.00 97.62 83 GLY A CA 1
ATOM 612 C C . GLY A 1 83 ? -4.924 -5.673 -5.373 1.00 97.62 83 GLY A C 1
ATOM 613 O O . GLY A 1 83 ? -4.614 -5.756 -6.564 1.00 97.62 83 GLY A O 1
ATOM 614 N N . ALA A 1 84 ? -4.748 -4.559 -4.659 1.00 98.12 84 ALA A N 1
ATOM 615 C CA . ALA A 1 84 ? -4.157 -3.332 -5.200 1.00 98.12 84 ALA A CA 1
ATOM 616 C C . ALA A 1 84 ? -2.727 -3.519 -5.753 1.00 98.12 84 ALA A C 1
ATOM 618 O O . ALA A 1 84 ? -2.300 -2.768 -6.622 1.00 98.12 84 ALA A O 1
ATOM 619 N N . GLY A 1 85 ? -1.986 -4.538 -5.301 1.00 98.12 85 GLY A N 1
ATOM 620 C CA . GLY A 1 85 ? -0.643 -4.853 -5.797 1.00 98.12 85 GLY A CA 1
ATOM 621 C C . GLY A 1 85 ? -0.611 -5.495 -7.188 1.00 98.12 85 GLY A C 1
ATOM 622 O O . GLY A 1 85 ? 0.447 -5.551 -7.818 1.00 98.12 85 GLY A O 1
ATOM 623 N N . THR A 1 86 ? -1.750 -5.972 -7.700 1.00 98.06 86 THR A N 1
ATOM 624 C CA . THR A 1 86 ? -1.816 -6.752 -8.949 1.00 98.06 86 THR A CA 1
ATOM 625 C C . THR A 1 86 ? -1.222 -5.992 -10.134 1.00 98.06 86 THR A C 1
ATOM 627 O O . THR A 1 86 ? -0.345 -6.522 -10.814 1.00 98.06 86 THR A O 1
ATOM 630 N N . GLY A 1 87 ? -1.618 -4.734 -10.337 1.00 97.19 87 GLY A N 1
ATOM 631 C CA . GLY A 1 87 ? -1.112 -3.873 -11.411 1.00 97.19 87 GLY A CA 1
ATOM 632 C C . GLY A 1 87 ? 0.036 -2.934 -11.005 1.00 97.19 87 GLY A C 1
ATOM 633 O O . GLY A 1 87 ? 0.501 -2.136 -11.815 1.00 97.19 87 GLY A O 1
ATOM 634 N N . ALA A 1 88 ? 0.519 -3.013 -9.763 1.00 98.06 88 ALA A N 1
ATOM 635 C CA . ALA A 1 88 ? 1.495 -2.066 -9.225 1.00 98.06 88 ALA A CA 1
ATOM 636 C C . ALA A 1 88 ? 2.893 -2.202 -9.868 1.00 98.06 88 ALA A C 1
ATOM 638 O O . ALA A 1 88 ? 3.382 -3.318 -10.094 1.00 98.06 88 ALA A O 1
ATOM 639 N N . THR A 1 89 ? 3.545 -1.063 -10.135 1.00 97.94 89 THR A N 1
ATOM 640 C CA . THR A 1 89 ? 4.859 -0.942 -10.804 1.00 97.94 89 THR A CA 1
ATOM 641 C C . THR A 1 89 ? 5.701 0.211 -10.245 1.00 97.94 89 THR A C 1
ATOM 643 O O . THR A 1 89 ? 5.149 1.164 -9.703 1.00 97.94 89 THR A O 1
ATOM 646 N N . VAL A 1 90 ? 7.028 0.160 -10.405 1.00 97.62 90 VAL A N 1
ATOM 647 C CA . VAL A 1 90 ? 7.982 1.164 -9.870 1.00 97.62 90 VAL A CA 1
ATOM 648 C C . VAL A 1 90 ? 9.037 1.580 -10.899 1.00 97.62 90 VAL A C 1
ATOM 650 O O . VAL A 1 90 ? 9.250 0.861 -11.876 1.00 97.62 90 VAL A O 1
ATOM 653 N N . GLY A 1 91 ? 9.706 2.722 -10.701 1.00 95.56 91 GLY A N 1
ATOM 654 C CA . GLY A 1 91 ? 10.776 3.184 -11.594 1.00 95.56 91 GLY A CA 1
ATOM 655 C C . GLY A 1 91 ? 10.270 3.732 -12.927 1.00 95.56 91 GLY A C 1
ATOM 656 O O . GLY A 1 91 ? 10.581 3.222 -14.006 1.00 95.56 91 GLY A O 1
ATOM 657 N N . LYS A 1 92 ? 9.424 4.759 -12.870 1.00 92.56 92 LYS A N 1
ATOM 658 C CA . LYS A 1 92 ? 8.591 5.204 -14.001 1.00 92.56 92 LYS A CA 1
ATOM 659 C C . LYS A 1 92 ? 9.036 6.511 -14.637 1.00 92.56 92 LYS A C 1
ATOM 661 O O . LYS A 1 92 ? 8.292 7.073 -15.439 1.00 92.56 92 LYS A O 1
ATOM 666 N N . ILE A 1 93 ? 10.250 6.973 -14.352 1.00 89.75 93 ILE A N 1
ATOM 667 C CA . ILE A 1 93 ? 10.768 8.243 -14.882 1.00 89.75 93 ILE A CA 1
ATOM 668 C C . ILE A 1 93 ? 10.737 8.328 -16.426 1.00 89.75 93 ILE A C 1
ATOM 670 O O . ILE A 1 93 ? 10.638 9.417 -16.979 1.00 89.75 93 ILE A O 1
ATOM 674 N N . PHE A 1 94 ? 10.697 7.185 -17.127 1.00 88.50 94 PHE A N 1
ATOM 675 C CA . PHE A 1 94 ? 10.504 7.085 -18.585 1.00 88.50 94 PHE A CA 1
ATOM 676 C C . PHE A 1 94 ? 9.113 6.575 -18.999 1.00 88.50 94 PHE A C 1
ATOM 678 O O . PHE A 1 94 ? 8.988 5.743 -19.900 1.00 88.50 94 PHE A O 1
ATOM 685 N N . GLY A 1 95 ? 8.060 7.002 -18.300 1.00 82.88 95 GLY A N 1
ATOM 686 C CA . GLY A 1 95 ? 6.669 6.701 -18.660 1.00 82.88 95 GLY A CA 1
ATOM 687 C C . GLY A 1 95 ? 6.266 5.225 -18.533 1.00 82.88 95 GLY A C 1
ATOM 688 O O . GLY A 1 95 ? 5.283 4.814 -19.141 1.00 82.88 95 GLY A O 1
ATOM 689 N N . GLY A 1 96 ? 7.017 4.422 -17.770 1.00 83.56 96 GLY A N 1
ATOM 690 C CA . GLY A 1 96 ? 6.728 3.001 -17.514 1.00 83.56 96 GLY A CA 1
ATOM 691 C C . GLY A 1 96 ? 7.315 1.998 -18.521 1.00 83.56 96 GLY A C 1
ATOM 692 O O . GLY A 1 96 ? 7.272 0.797 -18.287 1.00 83.56 96 GLY A O 1
ATOM 693 N N . LEU A 1 97 ? 7.953 2.434 -19.613 1.00 86.31 97 LEU A N 1
ATOM 694 C CA . LEU A 1 97 ? 8.566 1.504 -20.590 1.00 86.31 97 LEU A CA 1
ATOM 695 C C . LEU A 1 97 ? 9.697 0.644 -19.997 1.00 86.31 97 LEU A C 1
ATOM 697 O O . LEU A 1 97 ? 10.000 -0.458 -20.477 1.00 86.31 97 LEU A O 1
ATOM 701 N N . ARG A 1 98 ? 10.333 1.188 -18.959 1.00 93.38 98 ARG A N 1
ATOM 702 C CA . ARG A 1 98 ? 11.472 0.614 -18.242 1.00 93.38 98 ARG A CA 1
ATOM 703 C C . ARG A 1 98 ? 11.170 0.375 -16.764 1.00 93.38 98 ARG A C 1
ATOM 705 O O . ARG A 1 98 ? 12.098 0.157 -15.998 1.00 93.38 98 ARG A O 1
ATOM 712 N N . SER A 1 99 ? 9.895 0.420 -16.373 1.00 95.56 99 SER A N 1
ATOM 713 C 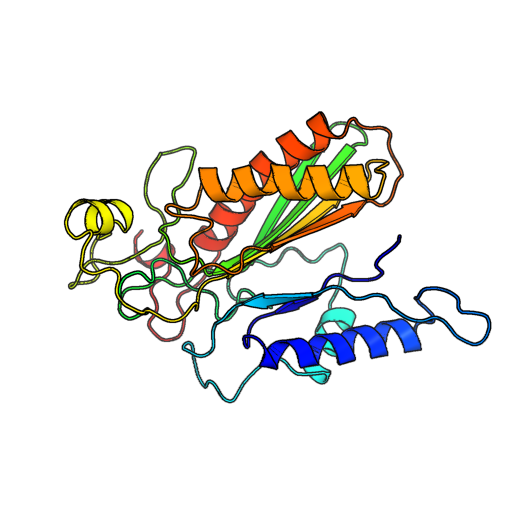CA . SER A 1 99 ? 9.499 0.118 -14.999 1.00 95.56 99 SER A CA 1
ATOM 714 C C . SER A 1 99 ? 9.608 -1.369 -14.703 1.00 95.56 99 SER A C 1
ATOM 716 O O . SER A 1 99 ? 9.502 -2.214 -15.599 1.00 95.56 99 SER A O 1
ATOM 718 N N . MET A 1 100 ? 9.721 -1.674 -13.420 1.00 98.06 100 MET A N 1
ATOM 719 C CA . MET A 1 100 ? 9.625 -3.028 -12.899 1.00 98.06 100 MET A CA 1
ATOM 720 C C . MET A 1 100 ? 8.269 -3.298 -12.268 1.00 98.06 100 MET A C 1
ATOM 722 O O . MET A 1 100 ? 7.549 -2.386 -11.847 1.00 98.06 100 MET A O 1
ATOM 726 N N . LYS A 1 101 ? 7.929 -4.584 -12.192 1.00 98.31 101 LYS A N 1
ATOM 727 C CA . LYS A 1 101 ? 6.780 -5.060 -11.437 1.00 98.31 101 LYS A CA 1
ATOM 728 C C . LYS A 1 101 ? 7.028 -4.856 -9.944 1.00 98.31 101 LYS A C 1
ATOM 730 O O . LYS A 1 101 ? 8.128 -5.078 -9.448 1.00 98.31 101 LYS A O 1
ATOM 735 N N . SER A 1 102 ? 5.976 -4.452 -9.247 1.00 98.44 102 SER A N 1
ATOM 736 C CA . SER A 1 102 ? 5.921 -4.289 -7.795 1.00 98.44 102 SER A CA 1
ATOM 737 C C . SER A 1 102 ? 4.675 -4.996 -7.255 1.00 98.44 102 SER A C 1
ATOM 739 O O . SER A 1 102 ? 4.074 -5.788 -7.979 1.00 98.44 102 SER A O 1
ATOM 741 N N . GLY A 1 103 ? 4.278 -4.793 -6.005 1.00 98.38 103 GLY A N 1
ATOM 742 C CA . GLY A 1 103 ? 3.167 -5.535 -5.423 1.00 98.38 103 GLY A CA 1
ATOM 743 C C . GLY A 1 103 ? 2.610 -4.953 -4.136 1.00 98.38 103 GLY A C 1
ATOM 744 O O . GLY A 1 103 ? 2.829 -3.790 -3.789 1.00 98.38 103 GLY A O 1
ATOM 745 N N . LEU A 1 104 ? 1.857 -5.808 -3.451 1.00 98.75 104 LEU A N 1
ATOM 746 C CA . LEU A 1 104 ? 1.352 -5.604 -2.103 1.00 98.75 104 LEU A CA 1
ATOM 747 C C . LEU A 1 104 ? 2.349 -6.186 -1.096 1.00 98.75 104 LEU A C 1
ATOM 749 O O . LEU A 1 104 ? 2.797 -7.321 -1.258 1.00 98.75 104 LEU A O 1
ATOM 753 N N . GLY A 1 105 ? 2.674 -5.436 -0.053 1.00 98.62 105 GLY A N 1
ATOM 754 C CA . GLY A 1 105 ? 3.512 -5.888 1.052 1.00 98.62 105 GLY A CA 1
ATOM 755 C C . GLY A 1 105 ? 2.827 -5.683 2.393 1.00 98.62 105 GLY A C 1
ATOM 756 O O . GLY A 1 105 ? 2.036 -4.755 2.558 1.00 98.62 105 GLY A O 1
ATOM 757 N N . THR A 1 106 ? 3.148 -6.543 3.356 1.00 98.56 106 THR A N 1
ATOM 758 C CA . THR A 1 106 ? 2.706 -6.410 4.746 1.00 98.56 106 THR A CA 1
ATOM 759 C C . THR A 1 106 ? 3.832 -6.754 5.714 1.00 98.56 106 THR A C 1
ATOM 761 O O . THR A 1 106 ? 4.684 -7.616 5.464 1.00 98.56 106 THR A O 1
ATOM 764 N N . ALA A 1 107 ? 3.863 -6.061 6.842 1.00 98.25 107 ALA A N 1
ATOM 765 C CA . ALA A 1 107 ? 4.761 -6.366 7.942 1.00 98.25 107 ALA A CA 1
ATOM 766 C C . ALA A 1 107 ? 4.124 -5.953 9.266 1.00 98.25 107 ALA A C 1
ATOM 768 O O . ALA A 1 107 ? 3.240 -5.101 9.316 1.00 98.25 107 ALA A O 1
ATOM 769 N N . SER A 1 108 ? 4.589 -6.559 10.350 1.00 97.31 108 SER A N 1
ATOM 770 C CA . SER A 1 108 ? 4.125 -6.236 11.689 1.00 97.31 108 SER A CA 1
ATOM 771 C C . SER A 1 108 ? 5.267 -6.278 12.691 1.00 97.31 108 SER A C 1
ATOM 773 O O . SER A 1 108 ? 6.335 -6.845 12.448 1.00 97.31 108 SER A O 1
ATOM 775 N N . PHE A 1 109 ? 5.016 -5.643 13.824 1.00 97.81 109 PHE A N 1
ATOM 776 C CA . PHE A 1 109 ? 5.836 -5.647 15.016 1.00 97.81 109 PHE A CA 1
ATOM 777 C C . PHE A 1 109 ? 4.931 -5.927 16.202 1.00 97.81 109 PHE A C 1
ATOM 779 O O . PHE A 1 109 ? 3.821 -5.394 16.292 1.00 97.81 109 PHE A O 1
ATOM 786 N N . LYS A 1 110 ? 5.440 -6.729 17.128 1.00 97.81 110 LYS A N 1
ATOM 787 C CA . LYS A 1 110 ? 4.812 -6.962 18.417 1.00 97.81 110 LYS A CA 1
ATOM 788 C C . LYS A 1 110 ? 5.865 -6.823 19.502 1.00 97.81 110 LYS A C 1
ATOM 790 O O . LYS A 1 110 ? 6.914 -7.458 19.426 1.00 97.81 110 LYS A O 1
ATOM 795 N N . SER A 1 111 ? 5.561 -6.027 20.516 1.00 95.81 111 SER A N 1
ATOM 796 C CA . SER A 1 111 ? 6.333 -5.968 21.753 1.00 95.81 111 SER A CA 1
ATOM 797 C C . SER A 1 111 ? 5.364 -5.900 22.917 1.00 95.81 111 SER A C 1
ATOM 799 O O . SER A 1 111 ? 4.556 -4.976 22.996 1.00 95.81 111 SER A O 1
ATOM 801 N N . GLN A 1 112 ? 5.439 -6.896 23.802 1.00 94.88 112 GLN A N 1
ATOM 802 C CA . GLN A 1 112 ? 4.451 -7.095 24.862 1.00 94.88 112 GLN A CA 1
ATOM 803 C C . GLN A 1 112 ? 3.032 -7.146 24.257 1.00 94.88 112 GLN A C 1
ATOM 805 O O . GLN A 1 112 ? 2.768 -7.979 23.383 1.00 94.88 112 GLN A O 1
ATOM 810 N N . GLU A 1 113 ? 2.142 -6.260 24.697 1.00 97.31 113 GLU A N 1
ATOM 811 C CA . GLU A 1 113 ? 0.762 -6.153 24.219 1.00 97.31 113 GLU A CA 1
ATOM 812 C C . GLU A 1 113 ? 0.622 -5.234 22.998 1.00 97.31 113 GLU A C 1
ATOM 814 O O . GLU A 1 113 ? -0.355 -5.354 22.264 1.00 97.31 113 GLU A O 1
ATOM 819 N N . LEU A 1 114 ? 1.595 -4.352 22.732 1.00 98.44 114 LEU A N 1
ATOM 820 C CA . LEU A 1 114 ? 1.534 -3.424 21.605 1.00 98.44 114 LEU A CA 1
ATOM 821 C C . LEU A 1 114 ? 1.791 -4.155 20.284 1.00 98.44 114 LEU A C 1
ATOM 823 O O . LEU A 1 114 ? 2.833 -4.792 20.094 1.00 98.44 114 LEU A O 1
ATOM 827 N N . ILE A 1 115 ? 0.871 -3.976 19.341 1.00 98.50 115 ILE A N 1
ATOM 828 C CA . ILE A 1 115 ? 0.963 -4.457 17.967 1.00 98.50 115 ILE A CA 1
ATOM 829 C C . ILE A 1 115 ? 0.887 -3.260 17.021 1.00 98.50 115 ILE A C 1
ATOM 831 O O . ILE A 1 115 ? 0.007 -2.403 17.137 1.00 98.50 115 ILE A O 1
ATOM 835 N N . VAL A 1 116 ? 1.800 -3.220 16.054 1.00 98.62 116 VAL A N 1
ATOM 836 C CA . VAL A 1 116 ? 1.751 -2.301 14.912 1.00 98.62 116 VAL A CA 1
ATOM 837 C C . VAL A 1 116 ? 1.898 -3.137 13.648 1.00 98.62 116 VAL A C 1
ATOM 839 O O . VAL A 1 116 ? 2.884 -3.849 13.482 1.00 98.62 116 VAL A O 1
ATOM 842 N N . GLY A 1 117 ? 0.908 -3.080 12.769 1.00 98.25 117 GLY A N 1
ATOM 843 C CA . GLY A 1 117 ? 0.900 -3.722 11.461 1.00 98.25 117 GLY A CA 1
ATOM 844 C C . GLY A 1 117 ? 0.804 -2.682 10.356 1.00 98.25 117 GLY A C 1
ATOM 845 O O . GLY A 1 117 ? 0.223 -1.614 10.543 1.00 98.25 117 GLY A O 1
ATOM 846 N N . VAL A 1 118 ? 1.365 -2.991 9.193 1.00 98.44 118 VAL A N 1
ATOM 847 C CA . VAL A 1 118 ? 1.232 -2.158 8.000 1.00 98.44 118 VAL A CA 1
ATOM 848 C C . VAL A 1 118 ? 0.940 -3.017 6.781 1.00 98.44 118 VAL A C 1
ATOM 850 O O . VAL A 1 118 ? 1.458 -4.124 6.658 1.00 98.44 118 VAL A O 1
ATOM 853 N N . ILE A 1 119 ? 0.167 -2.471 5.852 1.00 98.62 119 ILE A N 1
ATOM 854 C CA . ILE A 1 119 ? -0.055 -3.027 4.517 1.00 98.62 119 ILE A CA 1
ATOM 855 C C . ILE A 1 119 ? 0.112 -1.905 3.494 1.00 98.62 119 ILE A C 1
ATOM 857 O O . ILE A 1 119 ? -0.327 -0.781 3.736 1.00 98.62 119 ILE A O 1
ATOM 861 N N . VAL A 1 120 ? 0.771 -2.178 2.370 1.00 98.88 120 VAL A N 1
ATOM 862 C CA . VAL A 1 120 ? 1.110 -1.157 1.369 1.00 98.88 120 VAL A CA 1
ATOM 863 C C . VAL A 1 120 ? 1.123 -1.736 -0.040 1.00 98.88 120 VAL A C 1
ATOM 865 O O . VAL A 1 120 ? 1.688 -2.801 -0.274 1.00 98.88 120 VAL A O 1
ATOM 868 N N . ALA A 1 121 ? 0.513 -1.028 -0.988 1.00 98.75 121 ALA A N 1
ATOM 869 C CA . ALA A 1 121 ? 0.641 -1.288 -2.416 1.00 98.75 121 ALA A CA 1
ATOM 870 C C . ALA A 1 121 ? 1.603 -0.262 -3.028 1.00 98.75 121 ALA A C 1
ATOM 872 O O . ALA A 1 121 ? 1.384 0.949 -2.930 1.00 98.75 121 ALA A O 1
ATOM 873 N N . VAL A 1 122 ? 2.686 -0.751 -3.634 1.00 98.62 122 VAL A N 1
ATOM 874 C CA . VAL A 1 122 ? 3.835 0.085 -4.010 1.00 98.62 122 VAL A CA 1
ATOM 875 C C . VAL A 1 122 ? 3.823 0.376 -5.504 1.00 98.62 122 VAL A C 1
ATOM 877 O O . VAL A 1 122 ? 4.184 -0.482 -6.307 1.00 98.62 122 VAL A O 1
ATOM 880 N N . ASN A 1 123 ? 3.418 1.590 -5.883 1.00 97.81 123 ASN A N 1
ATOM 881 C CA . ASN A 1 123 ? 3.297 2.005 -7.280 1.00 97.81 123 ASN A CA 1
ATOM 882 C C . ASN A 1 123 ? 3.956 3.379 -7.544 1.00 97.81 123 ASN A C 1
ATOM 884 O O . ASN A 1 123 ? 3.360 4.264 -8.160 1.00 97.81 123 ASN A O 1
ATOM 888 N N . CYS A 1 124 ? 5.179 3.573 -7.049 1.00 95.81 124 CYS A N 1
ATOM 889 C CA . CYS A 1 124 ? 5.881 4.859 -7.028 1.00 95.81 124 CYS A CA 1
ATOM 890 C C . CYS A 1 124 ? 6.566 5.246 -8.351 1.00 95.81 124 CYS A C 1
ATOM 892 O O . CYS A 1 124 ? 6.801 4.416 -9.235 1.00 95.81 124 CYS A O 1
ATOM 894 N N . LEU A 1 125 ? 6.896 6.537 -8.473 1.00 94.00 125 LEU A N 1
ATOM 895 C CA . LEU A 1 125 ? 7.742 7.055 -9.549 1.00 94.00 125 LEU A CA 1
ATOM 896 C C . LEU A 1 125 ? 9.183 6.557 -9.415 1.00 94.00 125 LEU A C 1
ATOM 898 O O . LEU A 1 125 ? 9.783 6.150 -10.413 1.00 94.00 125 LEU A O 1
ATOM 902 N N . GLY A 1 126 ? 9.727 6.669 -8.204 1.00 95.38 126 GLY A N 1
ATOM 903 C CA . GLY A 1 126 ? 11.130 6.431 -7.908 1.00 95.38 126 GLY A CA 1
ATOM 904 C C . GLY A 1 126 ? 11.538 4.965 -7.912 1.00 95.38 126 GLY A C 1
ATOM 905 O O . GLY A 1 126 ? 10.753 4.059 -8.207 1.00 95.38 126 GLY A O 1
ATOM 906 N N . ASP A 1 127 ? 12.802 4.762 -7.567 1.00 98.06 127 ASP A N 1
ATOM 907 C CA . ASP A 1 127 ? 13.376 3.444 -7.349 1.00 98.06 127 ASP A CA 1
ATOM 908 C C . ASP A 1 127 ? 13.172 3.026 -5.894 1.00 98.06 127 ASP A C 1
ATOM 910 O O . ASP A 1 127 ? 13.212 3.859 -4.987 1.00 98.06 127 ASP A O 1
ATOM 914 N N . VAL A 1 128 ? 12.975 1.731 -5.680 1.00 98.62 128 VAL A N 1
ATOM 915 C CA . VAL A 1 128 ? 12.916 1.111 -4.364 1.00 98.62 128 VAL A CA 1
ATOM 916 C C . VAL A 1 128 ? 14.311 0.663 -3.944 1.00 98.62 128 VAL A C 1
ATOM 918 O O . VAL A 1 128 ? 14.943 -0.151 -4.621 1.00 98.62 128 VAL A O 1
ATOM 921 N N . ILE A 1 129 ? 14.761 1.182 -2.808 1.00 98.50 129 ILE A N 1
ATOM 922 C CA . ILE A 1 129 ? 16.062 0.936 -2.192 1.00 98.50 129 ILE A CA 1
ATOM 923 C C . ILE A 1 129 ? 15.851 0.061 -0.956 1.00 98.50 129 ILE A C 1
ATOM 925 O O . ILE A 1 129 ? 14.981 0.346 -0.129 1.00 98.50 129 ILE A O 1
ATOM 929 N N . ASP A 1 130 ? 16.640 -1.004 -0.826 1.00 97.94 130 ASP A N 1
ATOM 930 C CA . ASP A 1 130 ? 16.698 -1.781 0.411 1.00 97.94 130 ASP A CA 1
ATOM 931 C C . ASP A 1 130 ? 17.491 -0.973 1.454 1.00 97.94 130 ASP A C 1
ATOM 933 O O . ASP A 1 130 ? 18.675 -0.703 1.244 1.00 97.94 130 ASP A O 1
ATOM 937 N N . PRO A 1 131 ? 16.867 -0.540 2.562 1.00 96.50 131 PRO A N 1
ATOM 938 C CA . PRO A 1 131 ? 17.508 0.356 3.517 1.00 96.50 131 PRO A CA 1
ATOM 939 C C . PRO A 1 131 ? 18.641 -0.322 4.299 1.00 96.50 131 PRO A C 1
ATOM 941 O O . PRO A 1 131 ? 19.440 0.381 4.913 1.00 96.50 131 PRO A O 1
ATOM 944 N N . GLU A 1 132 ? 18.719 -1.659 4.301 1.00 95.38 132 GLU A N 1
ATOM 945 C CA . GLU A 1 132 ? 19.796 -2.394 4.972 1.00 95.38 132 GLU A CA 1
ATOM 946 C C . GLU A 1 132 ? 21.070 -2.445 4.122 1.00 95.38 132 GLU A C 1
ATOM 948 O O . GLU A 1 132 ? 22.166 -2.268 4.652 1.00 95.38 132 GLU A O 1
ATOM 953 N N . SER A 1 133 ? 20.943 -2.665 2.809 1.00 96.25 133 SER A N 1
ATOM 954 C CA . SER A 1 133 ? 22.095 -2.749 1.900 1.00 96.25 133 SER A CA 1
ATOM 955 C C . SER A 1 133 ? 22.435 -1.425 1.214 1.00 96.25 133 SER A C 1
ATOM 957 O O . SER A 1 133 ? 23.570 -1.239 0.788 1.00 96.25 133 SER A O 1
ATOM 959 N N . GLY A 1 134 ? 21.471 -0.509 1.091 1.00 96.81 134 GLY A N 1
ATOM 960 C CA . GLY A 1 134 ? 21.588 0.714 0.293 1.00 96.81 134 GLY A CA 1
ATOM 961 C C . GLY A 1 134 ? 21.426 0.496 -1.217 1.00 96.81 134 GLY A C 1
ATOM 962 O O . GLY A 1 134 ? 21.534 1.455 -1.981 1.00 96.81 134 GLY A O 1
ATOM 963 N N . GLU A 1 135 ? 21.145 -0.733 -1.652 1.00 97.31 135 GLU A N 1
ATOM 964 C CA . GLU A 1 135 ? 21.042 -1.100 -3.066 1.00 97.31 135 GLU A CA 1
ATOM 965 C C . GLU A 1 135 ? 19.637 -0.874 -3.626 1.00 97.31 135 GLU A C 1
ATOM 967 O O . GLU A 1 135 ? 18.627 -1.067 -2.941 1.00 97.31 135 GLU A O 1
ATOM 972 N N . ILE A 1 136 ? 19.561 -0.531 -4.914 1.00 98.44 136 ILE A N 1
ATOM 973 C CA . ILE A 1 136 ? 18.289 -0.535 -5.643 1.00 98.44 136 ILE A CA 1
ATOM 974 C C . ILE A 1 136 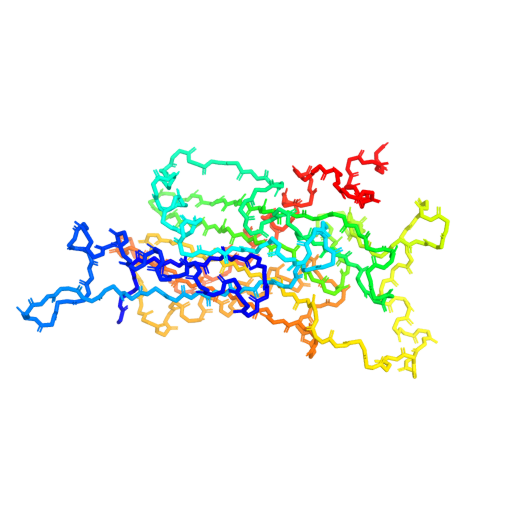? 17.856 -1.992 -5.834 1.00 98.44 136 ILE A C 1
ATOM 976 O O . ILE A 1 136 ? 18.587 -2.795 -6.409 1.00 98.44 136 ILE A O 1
ATOM 980 N N . ILE A 1 137 ? 16.648 -2.328 -5.380 1.00 98.25 137 ILE A N 1
ATOM 981 C CA . ILE A 1 137 ? 16.064 -3.673 -5.519 1.00 98.25 137 ILE A CA 1
ATOM 982 C C . ILE A 1 137 ? 14.931 -3.729 -6.544 1.00 98.25 137 ILE A C 1
ATOM 984 O O . ILE A 1 137 ? 14.614 -4.790 -7.071 1.00 98.25 137 ILE A O 1
ATOM 988 N N . ALA A 1 138 ? 14.311 -2.600 -6.864 1.00 98.50 138 ALA A N 1
ATOM 989 C CA . ALA A 1 138 ? 13.416 -2.486 -8.006 1.00 98.50 138 ALA A CA 1
ATOM 990 C C . ALA A 1 138 ? 13.352 -1.032 -8.433 1.00 98.50 138 ALA A C 1
ATOM 992 O O . ALA A 1 138 ? 13.381 -0.141 -7.597 1.00 98.50 138 ALA A O 1
ATOM 993 N N . GLY A 1 139 ? 13.233 -0.762 -9.721 1.00 97.25 139 GLY A N 1
ATOM 994 C CA . GLY A 1 139 ? 13.255 0.614 -10.179 1.00 97.25 139 GLY A CA 1
ATOM 995 C C . GLY A 1 139 ? 13.320 0.704 -11.681 1.00 97.25 139 GLY A C 1
ATOM 996 O O . GLY A 1 139 ? 12.901 -0.205 -12.402 1.00 97.25 139 GLY A O 1
ATOM 997 N N . VAL A 1 140 ? 13.823 1.836 -12.150 1.00 96.25 140 VAL A N 1
ATOM 998 C CA . VAL A 1 140 ? 13.962 2.093 -13.570 1.00 96.25 140 VAL A CA 1
ATOM 999 C C . VAL A 1 140 ? 15.113 1.271 -14.133 1.00 96.25 140 VAL A C 1
ATOM 1001 O O . VAL A 1 140 ? 16.255 1.354 -13.682 1.00 96.25 140 VAL A O 1
ATOM 1004 N N . LEU A 1 141 ? 14.815 0.483 -15.156 1.00 97.25 141 LEU A N 1
ATOM 1005 C CA . LEU A 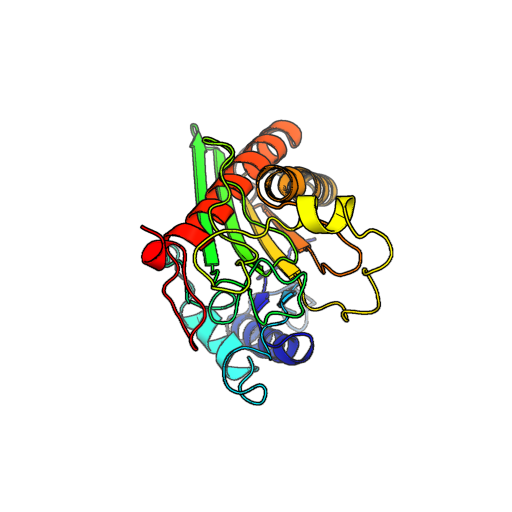1 141 ? 15.807 -0.312 -15.862 1.00 97.25 141 LEU A CA 1
ATOM 1006 C C . LEU A 1 141 ? 16.575 0.532 -16.895 1.00 97.25 141 LEU A C 1
ATOM 1008 O O . LEU A 1 141 ? 16.065 1.519 -17.437 1.00 97.25 141 LEU A O 1
ATOM 1012 N N . SER A 1 142 ? 17.799 0.115 -17.211 1.00 95.25 142 SER A N 1
ATOM 1013 C CA . SER A 1 142 ? 18.577 0.571 -18.369 1.00 95.25 142 SER A CA 1
ATOM 1014 C C . SER A 1 142 ? 17.845 0.300 -19.690 1.00 95.25 142 SER A C 1
ATOM 1016 O O . SER A 1 142 ? 16.831 -0.401 -19.742 1.00 95.25 142 SER A O 1
ATOM 1018 N N . GLU A 1 143 ? 18.326 0.880 -20.793 1.00 93.06 143 GLU A N 1
ATOM 1019 C CA . GLU A 1 143 ? 17.724 0.659 -22.121 1.00 93.06 143 GLU A CA 1
ATOM 1020 C C . GLU A 1 143 ? 17.743 -0.818 -22.537 1.00 93.06 143 GLU A C 1
ATOM 1022 O O . GLU A 1 143 ? 16.758 -1.318 -23.080 1.00 93.06 143 GLU A O 1
ATOM 1027 N N . ASP A 1 144 ? 18.818 -1.537 -22.205 1.00 92.69 144 ASP A N 1
ATOM 1028 C CA . ASP A 1 144 ? 18.959 -2.975 -22.450 1.00 92.69 144 ASP A CA 1
ATOM 1029 C C . ASP A 1 144 ? 18.311 -3.856 -21.364 1.00 92.69 144 ASP A C 1
ATOM 1031 O O . ASP A 1 144 ? 18.282 -5.083 -21.486 1.00 92.69 144 ASP A O 1
ATOM 1035 N N . LYS A 1 145 ? 17.745 -3.233 -20.322 1.00 92.69 145 LYS A N 1
ATOM 1036 C CA . LYS A 1 145 ? 17.044 -3.868 -19.201 1.00 92.69 145 LYS A CA 1
ATOM 1037 C C . LYS A 1 145 ? 17.885 -4.875 -18.411 1.00 92.69 145 LYS A C 1
ATOM 1039 O O . LYS A 1 145 ? 17.326 -5.853 -17.896 1.00 92.69 145 LYS A O 1
ATOM 1044 N N . LYS A 1 146 ? 19.202 -4.665 -18.341 1.00 90.06 146 LYS A N 1
ATOM 1045 C CA . LYS A 1 146 ? 20.137 -5.517 -17.586 1.00 90.06 146 LYS A CA 1
ATOM 1046 C C . LYS A 1 146 ? 20.545 -4.943 -16.235 1.00 90.06 146 LYS A C 1
ATOM 1048 O O . LYS A 1 146 ? 20.892 -5.713 -15.352 1.00 90.06 146 LYS A O 1
ATOM 1053 N N . GLU A 1 147 ? 20.471 -3.629 -16.071 1.00 94.38 147 GLU A N 1
ATOM 1054 C CA . GLU A 1 147 ? 20.862 -2.926 -14.849 1.00 94.38 147 GLU A CA 1
ATOM 1055 C C . GLU A 1 147 ? 19.850 -1.827 -14.499 1.00 94.38 147 GLU A C 1
ATOM 1057 O O . GLU A 1 147 ? 18.895 -1.574 -15.243 1.00 94.38 147 GLU A O 1
ATOM 1062 N N . PHE A 1 148 ? 20.051 -1.165 -13.361 1.00 97.44 148 PHE A N 1
ATOM 1063 C CA . PHE A 1 148 ? 19.247 -0.017 -12.955 1.00 97.44 148 PHE A CA 1
ATOM 1064 C C . PHE A 1 148 ? 19.820 1.276 -13.533 1.00 97.44 148 PHE A C 1
ATOM 1066 O O . PHE A 1 148 ? 20.983 1.600 -13.314 1.00 97.44 148 PHE A O 1
ATOM 1073 N N . ALA A 1 149 ? 18.987 2.068 -14.212 1.00 95.38 149 ALA A N 1
ATOM 1074 C CA . ALA A 1 149 ? 19.404 3.376 -14.725 1.00 95.38 149 ALA A CA 1
ATOM 1075 C C . ALA A 1 149 ? 19.491 4.456 -13.628 1.00 95.38 149 ALA A C 1
ATOM 1077 O O . ALA A 1 149 ? 20.038 5.527 -13.884 1.00 95.38 149 ALA A O 1
ATOM 1078 N N . ASN A 1 150 ? 18.966 4.168 -12.429 1.00 96.12 150 ASN A N 1
ATOM 1079 C CA . ASN A 1 150 ? 18.892 5.057 -11.269 1.00 96.12 150 ASN A CA 1
ATOM 1080 C C . ASN A 1 150 ? 18.172 6.389 -11.568 1.00 96.12 150 ASN A C 1
ATOM 1082 O O . ASN A 1 150 ? 18.712 7.333 -12.154 1.00 96.12 150 ASN A O 1
ATOM 1086 N N . THR A 1 151 ? 16.933 6.487 -11.098 1.00 94.12 151 THR A N 1
ATOM 1087 C CA . THR A 1 151 ? 16.043 7.635 -11.272 1.00 94.12 151 THR A CA 1
ATOM 1088 C C . THR A 1 151 ? 16.682 8.932 -10.769 1.00 94.12 151 THR A C 1
ATOM 1090 O O . THR A 1 151 ? 16.635 9.948 -11.465 1.00 94.12 151 THR A O 1
ATOM 1093 N N . MET A 1 152 ? 17.333 8.919 -9.602 1.00 94.56 152 MET A N 1
ATOM 1094 C CA . MET A 1 152 ? 17.977 10.115 -9.046 1.00 94.56 152 MET A CA 1
ATOM 1095 C C . MET A 1 152 ? 19.200 10.557 -9.850 1.00 94.56 152 MET A C 1
ATOM 1097 O O . MET A 1 152 ? 19.401 11.759 -10.043 1.00 94.56 152 MET A O 1
ATOM 1101 N N . SER A 1 153 ? 19.999 9.616 -10.354 1.00 94.19 153 SER A N 1
ATOM 1102 C CA . SER A 1 153 ? 21.112 9.922 -11.259 1.00 94.19 153 SER A CA 1
ATOM 1103 C C . SER A 1 153 ? 20.613 10.584 -12.542 1.00 94.19 153 SER A C 1
ATOM 1105 O O . SER A 1 153 ? 21.180 11.588 -12.976 1.00 94.19 153 SER A O 1
ATOM 1107 N N . PHE A 1 154 ? 19.514 10.090 -13.120 1.00 91.25 154 PHE A N 1
ATOM 1108 C CA . PHE A 1 154 ? 18.899 10.717 -14.290 1.00 91.25 154 PHE A CA 1
ATOM 1109 C C . PHE A 1 154 ? 18.418 12.145 -13.997 1.00 91.25 154 PHE A C 1
ATOM 1111 O O . PHE A 1 154 ? 18.759 13.068 -14.735 1.00 91.25 154 PHE A O 1
ATOM 1118 N N . LEU A 1 155 ? 17.683 12.349 -12.901 1.00 90.25 155 LEU A N 1
ATOM 1119 C CA . LEU A 1 155 ? 17.165 13.668 -12.518 1.00 90.25 155 LEU A CA 1
ATOM 1120 C C . LEU A 1 155 ? 18.279 14.701 -12.293 1.00 90.25 155 LEU A C 1
ATOM 1122 O O . LEU A 1 155 ? 18.138 15.852 -12.701 1.00 90.25 155 LEU A O 1
ATOM 1126 N N . ARG A 1 156 ? 19.401 14.293 -11.686 1.00 92.38 156 ARG A N 1
ATOM 1127 C CA . ARG A 1 156 ? 20.566 15.167 -11.463 1.00 92.38 156 ARG A CA 1
ATOM 1128 C C . ARG A 1 156 ? 21.263 15.561 -12.764 1.00 92.38 156 ARG A C 1
ATOM 1130 O O . ARG A 1 156 ? 21.671 16.708 -12.905 1.00 92.38 156 ARG A O 1
ATOM 1137 N N . ASN A 1 157 ? 21.388 14.624 -13.702 1.00 92.12 157 ASN A N 1
ATOM 1138 C CA . ASN A 1 157 ? 22.096 14.849 -14.964 1.00 92.12 157 ASN A CA 1
ATOM 1139 C C . ASN A 1 157 ? 21.234 15.554 -16.025 1.00 92.12 157 ASN A C 1
ATOM 1141 O O . ASN A 1 157 ? 21.772 16.224 -16.904 1.00 92.12 157 ASN A O 1
ATOM 1145 N N . PHE A 1 158 ? 19.904 15.433 -15.948 1.00 87.38 158 PHE A N 1
ATOM 1146 C CA . PHE A 1 158 ? 18.974 15.972 -16.946 1.00 87.38 158 PHE A CA 1
ATOM 1147 C C . PHE A 1 158 ? 17.807 16.763 -16.319 1.00 87.38 158 PHE A C 1
ATOM 1149 O O . PHE A 1 158 ? 16.643 16.450 -16.583 1.00 87.38 158 PHE A O 1
ATOM 1156 N N . PRO A 1 159 ? 18.074 17.831 -15.543 1.00 82.44 159 PRO A N 1
ATOM 1157 C CA . PRO A 1 159 ? 17.041 18.551 -14.788 1.00 82.44 159 PRO A CA 1
ATOM 1158 C C . PRO A 1 159 ? 15.952 19.198 -15.665 1.00 82.44 159 PRO A C 1
ATOM 1160 O O . PRO A 1 159 ? 14.827 19.383 -15.211 1.00 82.44 159 PRO A O 1
ATOM 1163 N N . GLN A 1 160 ? 16.263 19.503 -16.930 1.00 77.19 160 GLN A N 1
ATOM 1164 C CA . GLN A 1 160 ? 15.336 20.124 -17.887 1.00 77.19 160 GLN A CA 1
ATOM 1165 C C . GLN A 1 160 ? 14.430 19.122 -18.623 1.00 77.19 160 GLN A C 1
ATOM 1167 O O . GLN A 1 160 ? 13.550 19.525 -19.373 1.00 77.19 160 GLN A O 1
ATOM 1172 N N . ARG A 1 161 ? 14.637 17.807 -18.452 1.00 69.81 161 ARG A N 1
ATOM 1173 C CA . ARG A 1 161 ? 13.865 16.756 -19.147 1.00 69.81 161 ARG A CA 1
ATOM 1174 C C . ARG A 1 161 ? 12.692 16.215 -18.324 1.00 69.81 161 ARG A C 1
ATOM 1176 O O . ARG A 1 161 ? 12.200 15.126 -18.602 1.00 69.81 161 ARG A O 1
ATOM 1183 N N . SER A 1 162 ? 12.246 16.954 -17.314 1.00 60.66 162 SER A N 1
ATOM 1184 C CA . SER A 1 162 ? 11.165 16.544 -16.409 1.00 60.66 162 SER A CA 1
ATOM 1185 C C . SER A 1 162 ? 9.750 16.804 -16.956 1.00 60.66 162 SER A C 1
ATOM 1187 O O . SER A 1 162 ? 8.779 16.683 -16.209 1.00 60.66 162 SER A O 1
ATOM 1189 N N . GLU A 1 163 ? 9.598 17.147 -18.241 1.00 53.75 163 GLU A N 1
ATOM 1190 C CA . GLU A 1 163 ? 8.312 17.580 -18.796 1.00 53.75 163 GLU A CA 1
ATOM 1191 C C . GLU A 1 163 ? 7.207 16.503 -18.748 1.00 53.75 163 GLU A C 1
ATOM 1193 O O . GLU A 1 163 ? 7.339 15.401 -19.277 1.00 53.75 163 GLU A O 1
ATOM 1198 N N . ASN A 1 164 ? 6.083 16.897 -18.131 1.00 54.91 164 ASN A N 1
ATOM 1199 C CA . ASN A 1 164 ? 4.698 16.441 -18.321 1.00 54.91 164 ASN A CA 1
ATOM 1200 C C . ASN A 1 164 ? 4.422 14.933 -18.432 1.00 54.91 164 ASN A C 1
ATOM 1202 O O . ASN A 1 164 ? 3.491 14.505 -19.122 1.00 54.91 164 ASN A O 1
ATOM 1206 N N . ASN A 1 165 ? 5.118 14.116 -17.649 1.00 52.59 165 ASN A N 1
ATOM 1207 C CA . ASN A 1 165 ? 4.610 12.785 -17.341 1.00 52.59 165 ASN A CA 1
ATOM 1208 C C . ASN A 1 165 ? 3.462 12.928 -16.332 1.00 52.59 165 ASN A C 1
ATOM 1210 O O . ASN A 1 165 ? 3.696 13.029 -15.133 1.00 52.59 165 ASN A O 1
ATOM 1214 N N . PHE A 1 166 ? 2.223 12.991 -16.839 1.00 52.03 166 PHE A N 1
ATOM 1215 C CA . PHE A 1 166 ? 0.977 12.950 -16.059 1.00 52.03 166 PHE A CA 1
ATOM 1216 C C . PHE A 1 166 ? 1.125 12.086 -14.793 1.00 52.03 166 PHE A C 1
ATOM 1218 O O . PHE A 1 166 ? 1.614 10.959 -14.884 1.00 52.03 166 PHE A O 1
ATOM 1225 N N . SER A 1 167 ? 0.681 12.619 -13.648 1.00 58.28 167 SER A N 1
ATOM 1226 C CA . SER A 1 167 ? 0.644 11.961 -12.333 1.00 58.28 167 SER A CA 1
ATOM 1227 C C . SER A 1 167 ? 0.040 10.549 -12.431 1.00 58.28 167 SER A C 1
ATOM 1229 O O . SER A 1 167 ? -1.170 10.378 -12.575 1.00 58.28 167 SER A O 1
ATOM 1231 N N . LYS A 1 168 ? 0.908 9.531 -12.460 1.00 68.50 168 LYS A N 1
ATOM 1232 C CA . LYS A 1 168 ? 0.583 8.103 -12.680 1.00 68.50 168 LYS A CA 1
ATOM 1233 C C . LYS A 1 168 ? 1.212 7.207 -11.607 1.00 68.50 168 LYS A C 1
ATOM 1235 O O . LYS A 1 168 ? 1.377 5.998 -11.800 1.00 68.50 168 LYS A O 1
ATOM 1240 N N . ASN A 1 169 ? 1.600 7.800 -10.484 1.00 83.25 169 ASN A N 1
ATOM 1241 C CA . ASN A 1 169 ? 2.343 7.129 -9.431 1.00 83.25 169 ASN A CA 1
ATOM 1242 C C . ASN A 1 169 ? 1.629 7.342 -8.103 1.00 83.25 169 ASN A C 1
ATOM 1244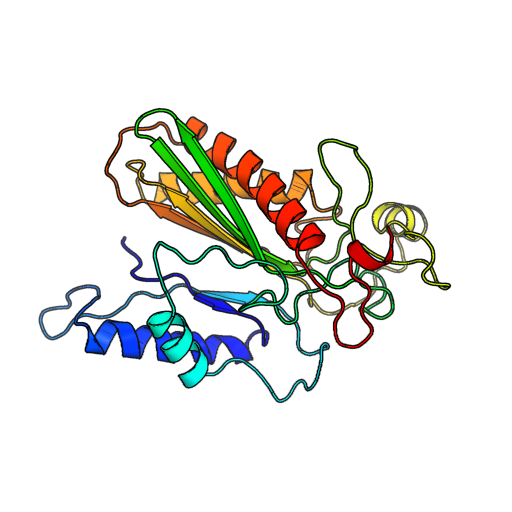 O O . ASN A 1 169 ? 0.996 8.374 -7.881 1.00 83.25 169 ASN A O 1
ATOM 1248 N N . THR A 1 170 ? 1.608 6.322 -7.256 1.00 88.62 170 THR A N 1
ATOM 1249 C CA . THR A 1 170 ? 0.867 6.359 -5.992 1.00 88.62 170 THR A CA 1
ATOM 1250 C C . THR A 1 170 ? 1.330 5.206 -5.117 1.00 88.62 170 THR A C 1
ATOM 1252 O O . THR A 1 170 ? 1.103 4.053 -5.473 1.00 88.62 170 THR A O 1
ATOM 1255 N N . THR A 1 171 ? 1.943 5.470 -3.970 1.00 97.00 171 THR A N 1
ATOM 1256 C CA . THR A 1 171 ? 2.126 4.438 -2.939 1.00 97.00 171 THR A CA 1
ATOM 1257 C C . THR A 1 171 ? 1.031 4.615 -1.899 1.00 97.00 171 THR A C 1
ATOM 1259 O O . THR A 1 171 ? 0.868 5.698 -1.340 1.00 97.00 171 THR A O 1
ATOM 1262 N N . ILE A 1 172 ? 0.228 3.573 -1.684 1.00 98.50 172 ILE A N 1
ATOM 1263 C CA . ILE A 1 172 ? -0.934 3.641 -0.790 1.00 98.50 172 ILE A CA 1
ATOM 1264 C C . ILE A 1 172 ? -0.843 2.573 0.284 1.00 98.50 172 ILE A C 1
ATOM 1266 O O . ILE A 1 172 ? -0.566 1.411 -0.013 1.00 98.50 172 ILE A O 1
ATOM 1270 N N . GLY A 1 173 ? -1.082 2.949 1.536 1.00 98.44 173 GLY A N 1
ATOM 1271 C CA . GLY A 1 173 ? -0.941 2.025 2.651 1.00 98.44 173 GLY A CA 1
ATOM 1272 C C . GLY A 1 173 ? -1.820 2.328 3.852 1.00 98.44 173 GLY A C 1
ATOM 1273 O O . GLY A 1 173 ? -2.486 3.360 3.945 1.00 98.44 173 GLY A O 1
ATOM 1274 N N . VAL A 1 174 ? -1.807 1.391 4.790 1.00 98.75 174 VAL A N 1
ATOM 1275 C CA . VAL A 1 174 ? -2.489 1.482 6.078 1.00 98.75 174 VAL A CA 1
ATOM 1276 C C . VAL A 1 174 ? -1.511 1.098 7.173 1.00 98.75 174 VAL A C 1
ATOM 1278 O O . VAL A 1 174 ? -0.798 0.107 7.046 1.00 98.75 174 VAL A O 1
ATOM 1281 N N . VAL A 1 175 ? -1.516 1.866 8.256 1.00 98.81 175 VAL A N 1
ATOM 1282 C CA . VAL A 1 175 ? -0.977 1.478 9.558 1.00 98.81 175 VAL A CA 1
ATOM 1283 C C . VAL A 1 175 ? -2.154 1.073 10.439 1.00 98.81 175 VAL A C 1
ATOM 1285 O O . VAL A 1 175 ? -3.079 1.859 10.635 1.00 98.81 175 VAL A O 1
ATOM 1288 N N . ALA A 1 176 ? -2.124 -0.133 10.987 1.00 98.12 176 ALA A N 1
ATOM 1289 C CA . ALA A 1 176 ? -3.081 -0.611 11.975 1.00 98.12 176 ALA A CA 1
ATOM 1290 C C . ALA A 1 176 ? -2.355 -0.874 13.297 1.00 98.12 176 ALA A C 1
ATOM 1292 O O . ALA A 1 176 ? -1.255 -1.422 13.312 1.00 98.12 176 ALA A O 1
ATOM 1293 N N . THR A 1 177 ? -2.944 -0.483 14.419 1.00 98.69 177 THR A N 1
ATOM 1294 C CA . THR A 1 177 ? -2.366 -0.731 15.743 1.00 98.69 177 THR A CA 1
ATOM 1295 C C . THR A 1 177 ? -3.454 -0.964 16.776 1.00 98.69 177 THR A C 1
ATOM 1297 O O . THR A 1 177 ? -4.583 -0.509 16.606 1.00 98.69 177 THR A O 1
ATOM 1300 N N . ASN A 1 178 ? -3.118 -1.646 17.865 1.00 98.38 178 ASN A N 1
ATOM 1301 C CA . ASN A 1 178 ? -3.998 -1.730 19.023 1.00 98.38 178 ASN A CA 1
ATOM 1302 C C . ASN A 1 178 ? -3.749 -0.628 20.065 1.00 98.38 178 ASN A C 1
ATOM 1304 O O . ASN A 1 178 ? -4.407 -0.607 21.101 1.00 98.38 178 ASN A O 1
ATOM 1308 N N . ALA A 1 179 ? -2.854 0.323 19.784 1.00 98.38 179 ALA A N 1
ATOM 1309 C CA . ALA A 1 179 ? -2.637 1.479 20.643 1.00 98.38 179 ALA A CA 1
ATOM 1310 C C . ALA A 1 179 ? -3.888 2.372 20.760 1.00 98.38 179 ALA A C 1
ATOM 1312 O O . ALA A 1 179 ? -4.601 2.592 19.779 1.00 98.38 179 ALA A O 1
ATOM 1313 N N . THR A 1 180 ? -4.112 2.972 21.925 1.00 98.06 180 THR A N 1
ATOM 1314 C CA . THR A 1 180 ? -5.090 4.049 22.125 1.00 98.06 180 THR A CA 1
ATOM 1315 C C . THR A 1 180 ? -4.586 5.337 21.485 1.00 98.06 180 THR A C 1
ATOM 1317 O O . THR A 1 180 ? -3.634 5.955 21.954 1.00 98.06 180 THR A O 1
ATOM 1320 N N . LEU A 1 181 ? -5.240 5.774 20.403 1.00 97.75 181 LEU A N 1
ATOM 1321 C CA . LEU A 1 181 ? -4.899 7.007 19.691 1.00 97.75 181 LEU A CA 1
ATOM 1322 C C . LEU A 1 181 ? -6.114 7.927 19.551 1.00 97.75 181 LEU A C 1
ATOM 1324 O O . LEU A 1 181 ? -7.217 7.503 19.209 1.00 97.75 181 LEU A O 1
ATOM 1328 N N . THR A 1 182 ? -5.889 9.230 19.717 1.00 97.25 182 THR A N 1
ATOM 1329 C CA . THR A 1 182 ? -6.842 10.247 19.251 1.00 97.25 182 THR A CA 1
ATOM 1330 C C . THR A 1 182 ? -6.796 10.351 17.723 1.00 97.25 182 THR A C 1
ATOM 1332 O O . THR A 1 182 ? -5.820 9.944 17.094 1.00 97.25 182 THR A O 1
ATOM 1335 N N . LYS A 1 183 ? -7.802 10.979 17.095 1.00 96.19 183 LYS A N 1
ATOM 1336 C CA . LYS A 1 183 ? -7.791 11.248 15.640 1.00 96.19 183 LYS A CA 1
ATOM 1337 C C . LYS A 1 183 ? -6.531 12.010 15.200 1.00 96.19 183 LYS A C 1
ATOM 1339 O O . LYS A 1 183 ? -5.932 11.687 14.175 1.00 96.19 183 LYS A O 1
ATOM 1344 N N . ALA A 1 184 ? -6.115 13.001 15.989 1.00 97.75 184 ALA A N 1
ATOM 1345 C CA . ALA A 1 184 ? -4.888 13.753 15.739 1.00 97.75 184 ALA A CA 1
ATOM 1346 C C . ALA A 1 184 ? -3.637 12.874 15.914 1.00 97.75 184 ALA A C 1
ATOM 1348 O O . ALA A 1 184 ? -2.726 12.943 15.093 1.00 97.75 184 ALA A O 1
ATOM 1349 N N . GLY A 1 185 ? -3.620 11.997 16.925 1.00 98.25 185 GLY A N 1
ATOM 1350 C CA . GLY A 1 185 ? -2.555 11.012 17.129 1.00 98.25 185 GLY A CA 1
ATOM 1351 C C . GLY A 1 185 ? -2.420 10.040 15.956 1.00 98.25 185 GLY A C 1
ATOM 1352 O O . GLY A 1 185 ? -1.327 9.884 15.422 1.00 98.25 185 GLY A O 1
ATOM 1353 N N . ALA A 1 186 ? -3.528 9.464 15.484 1.00 98.31 186 ALA A N 1
ATOM 1354 C CA . ALA A 1 186 ? -3.551 8.594 14.307 1.00 98.31 186 ALA A CA 1
ATOM 1355 C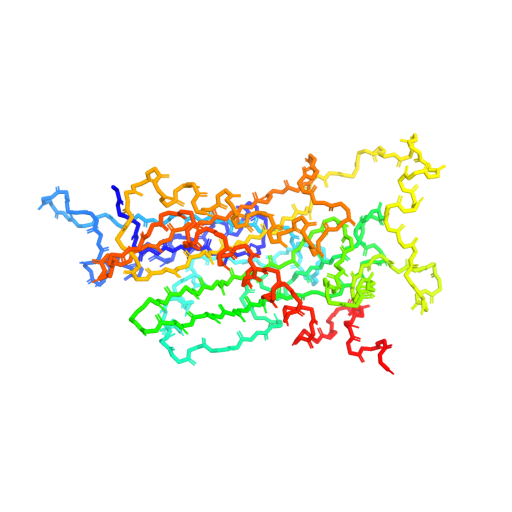 C . ALA A 1 186 ? -3.079 9.329 13.039 1.00 98.31 186 ALA A C 1
ATOM 1357 O O . ALA A 1 186 ? -2.285 8.794 12.268 1.00 98.31 186 ALA A O 1
ATOM 1358 N N . THR A 1 187 ? -3.489 10.590 12.858 1.00 98.31 187 THR A N 1
ATOM 1359 C CA . THR A 1 187 ? -2.993 11.438 11.758 1.00 98.31 187 THR A CA 1
ATOM 1360 C C . THR A 1 187 ? -1.477 11.613 11.849 1.00 98.31 187 THR A C 1
ATOM 1362 O O . THR A 1 187 ? -0.774 11.448 10.856 1.00 98.31 187 THR A O 1
ATOM 1365 N N . LYS A 1 188 ? -0.946 11.884 13.047 1.00 98.69 188 LYS A N 1
ATOM 1366 C CA . LYS A 1 188 ? 0.496 12.039 13.248 1.00 98.69 188 LYS A CA 1
ATOM 1367 C C . LYS A 1 188 ? 1.264 10.736 13.000 1.00 98.69 188 LYS A C 1
ATOM 1369 O O . LYS A 1 188 ? 2.323 10.795 12.384 1.00 98.69 188 LYS A O 1
ATOM 1374 N N . VAL A 1 189 ? 0.729 9.582 13.407 1.00 98.81 189 VAL A N 1
ATOM 1375 C CA . VAL A 1 189 ? 1.306 8.263 13.085 1.00 98.81 189 VAL A CA 1
ATOM 1376 C C . VAL A 1 189 ? 1.345 8.038 11.574 1.00 98.81 189 VAL A C 1
ATOM 1378 O O . VAL A 1 189 ? 2.393 7.661 11.058 1.00 98.81 189 VAL A O 1
ATOM 1381 N N . ALA A 1 190 ? 0.255 8.323 10.854 1.00 98.69 190 ALA A N 1
ATOM 1382 C CA . ALA A 1 190 ? 0.226 8.217 9.393 1.00 98.69 190 ALA A CA 1
ATOM 1383 C C . ALA A 1 190 ? 1.275 9.125 8.726 1.00 98.69 190 ALA A C 1
ATOM 1385 O O . ALA A 1 190 ? 1.965 8.687 7.810 1.00 98.69 190 ALA A O 1
ATOM 1386 N N . MET A 1 191 ? 1.445 10.359 9.220 1.00 98.62 191 MET A N 1
ATOM 1387 C CA . MET A 1 191 ? 2.492 11.271 8.743 1.00 98.62 191 MET A CA 1
ATOM 1388 C C . MET A 1 191 ? 3.897 10.716 8.991 1.00 98.62 191 MET A C 1
ATOM 1390 O O . MET A 1 191 ? 4.726 10.769 8.097 1.00 98.62 191 MET A O 1
ATOM 1394 N N . MET A 1 192 ? 4.174 10.185 10.185 1.00 98.81 192 MET A N 1
ATOM 1395 C CA . MET A 1 192 ? 5.487 9.606 10.505 1.00 98.81 192 MET A CA 1
ATOM 1396 C C . MET A 1 192 ? 5.766 8.347 9.682 1.00 98.81 192 MET A C 1
ATOM 1398 O O . MET A 1 192 ? 6.893 8.124 9.262 1.00 98.81 192 MET A O 1
ATOM 1402 N N . ALA A 1 193 ? 4.745 7.540 9.389 1.00 98.75 193 ALA A N 1
ATOM 1403 C CA . ALA A 1 193 ? 4.899 6.351 8.559 1.00 98.75 193 ALA A CA 1
ATOM 1404 C C . ALA A 1 193 ? 5.369 6.666 7.124 1.00 98.75 193 ALA A C 1
ATOM 1406 O O . ALA A 1 193 ? 6.004 5.809 6.506 1.00 98.75 193 ALA A O 1
ATOM 1407 N N . GLN A 1 194 ? 5.136 7.889 6.622 1.00 98.44 194 GLN A N 1
ATOM 1408 C CA . GLN A 1 194 ? 5.690 8.365 5.345 1.00 98.44 194 GLN A CA 1
ATOM 1409 C C . GLN A 1 194 ? 7.229 8.390 5.356 1.00 98.44 194 GLN A C 1
ATOM 1411 O O . GLN A 1 194 ? 7.850 8.200 4.313 1.00 98.44 194 GLN A O 1
ATOM 1416 N N . ASP A 1 195 ? 7.878 8.504 6.522 1.00 98.62 195 ASP A N 1
ATOM 1417 C CA . ASP A 1 195 ? 9.338 8.371 6.618 1.00 98.62 195 ASP A CA 1
ATOM 1418 C C . ASP A 1 195 ? 9.801 6.983 6.137 1.00 98.62 195 ASP A C 1
ATOM 1420 O O . ASP A 1 195 ? 10.909 6.839 5.626 1.00 98.62 195 ASP A O 1
ATOM 1424 N N . GLY A 1 196 ? 8.952 5.954 6.249 1.00 98.62 196 GLY A N 1
ATOM 1425 C CA . GLY A 1 196 ? 9.205 4.637 5.666 1.00 98.62 196 GLY A CA 1
ATOM 1426 C C . GLY A 1 196 ? 9.248 4.655 4.137 1.00 98.62 196 GLY A C 1
ATOM 1427 O O . GLY A 1 196 ? 10.072 3.952 3.550 1.00 98.62 196 GLY A O 1
ATOM 1428 N N . TYR A 1 197 ? 8.424 5.493 3.493 1.00 98.38 197 TYR A N 1
ATOM 1429 C CA . TYR A 1 197 ? 8.492 5.720 2.045 1.00 98.38 197 TYR A CA 1
ATOM 1430 C C . TYR A 1 197 ? 9.816 6.401 1.716 1.00 98.38 197 TYR A C 1
ATOM 1432 O O . TYR A 1 197 ? 10.583 5.872 0.926 1.00 98.38 197 TYR A O 1
ATOM 1440 N N . ALA A 1 198 ? 10.155 7.500 2.393 1.00 97.81 198 ALA A N 1
ATOM 1441 C CA . ALA A 1 198 ? 11.397 8.234 2.136 1.00 97.81 198 ALA A CA 1
ATOM 1442 C C . ALA A 1 198 ? 12.680 7.408 2.380 1.00 97.81 198 ALA A C 1
ATOM 1444 O O . ALA A 1 198 ? 13.692 7.637 1.721 1.00 97.81 198 ALA A O 1
ATOM 1445 N N . ARG A 1 199 ? 12.655 6.432 3.299 1.00 98.00 199 ARG A N 1
ATOM 1446 C CA . ARG A 1 199 ? 13.780 5.504 3.545 1.00 98.00 199 ARG A CA 1
ATOM 1447 C C . ARG A 1 199 ? 13.981 4.474 2.436 1.00 98.00 199 ARG A C 1
ATOM 1449 O O . ARG A 1 199 ? 15.065 3.913 2.342 1.00 98.00 199 ARG A O 1
ATOM 1456 N N . THR A 1 200 ? 12.942 4.182 1.656 1.00 98.50 200 THR A N 1
ATOM 1457 C CA . THR A 1 200 ? 12.938 3.047 0.720 1.00 98.50 200 THR A CA 1
ATOM 1458 C C . THR A 1 200 ? 12.562 3.416 -0.700 1.00 98.50 200 THR A C 1
ATOM 1460 O O . THR A 1 200 ? 12.695 2.577 -1.574 1.00 98.50 200 THR A O 1
ATOM 1463 N N . ILE A 1 201 ? 12.113 4.638 -0.968 1.00 98.50 201 ILE A N 1
ATOM 1464 C CA . ILE A 1 201 ? 11.679 5.103 -2.283 1.00 98.50 201 ILE A CA 1
ATOM 1465 C C . ILE A 1 201 ? 12.426 6.396 -2.601 1.00 98.50 201 ILE A C 1
ATOM 1467 O O . ILE A 1 201 ? 12.389 7.353 -1.827 1.00 98.50 201 ILE A O 1
ATOM 1471 N N . SER A 1 202 ? 13.090 6.441 -3.757 1.00 97.06 202 SER A N 1
ATOM 1472 C CA . SER A 1 202 ? 13.890 7.594 -4.168 1.00 97.06 202 SER A CA 1
ATOM 1473 C C . SER A 1 202 ? 13.725 7.927 -5.659 1.00 97.06 202 SER A C 1
ATOM 1475 O O . SER A 1 202 ? 14.128 7.132 -6.513 1.00 97.06 202 SER A O 1
ATOM 1477 N N . PRO A 1 203 ? 13.157 9.101 -6.006 1.00 94.88 203 PRO A N 1
ATOM 1478 C CA . PRO A 1 203 ? 12.467 10.043 -5.118 1.00 94.88 203 PRO A CA 1
ATOM 1479 C C . PRO A 1 203 ? 11.083 9.528 -4.678 1.00 94.88 203 PRO A C 1
ATOM 1481 O O . PRO A 1 203 ? 10.434 8.779 -5.409 1.00 94.88 203 PRO A O 1
ATOM 1484 N N . ALA A 1 204 ? 10.621 9.990 -3.515 1.00 94.19 204 ALA A N 1
ATOM 1485 C CA . ALA A 1 204 ? 9.249 9.838 -3.017 1.00 94.19 204 ALA A CA 1
ATOM 1486 C C . ALA A 1 204 ? 8.544 11.207 -2.949 1.00 94.19 204 ALA A C 1
ATOM 1488 O O . ALA A 1 204 ? 9.215 12.242 -2.997 1.00 94.19 204 ALA A O 1
ATOM 1489 N N . HIS A 1 205 ? 7.214 11.219 -2.797 1.00 93.06 205 HIS A N 1
ATOM 1490 C CA . HIS A 1 205 ? 6.407 12.434 -2.585 1.00 93.06 205 HIS A CA 1
ATOM 1491 C C . HIS A 1 205 ? 6.563 13.509 -3.664 1.00 93.06 205 HIS A C 1
ATOM 1493 O O . HIS A 1 205 ? 6.465 14.709 -3.390 1.00 93.06 205 HIS A O 1
ATOM 1499 N N . THR A 1 206 ? 6.837 13.105 -4.903 1.00 89.31 206 THR A N 1
ATOM 1500 C CA . THR A 1 206 ? 6.882 14.070 -5.999 1.00 89.31 206 THR A CA 1
ATOM 1501 C C . THR A 1 206 ? 5.471 14.568 -6.312 1.00 89.31 206 THR A C 1
ATOM 1503 O O . THR A 1 206 ? 4.480 13.935 -5.960 1.00 89.31 206 THR A O 1
ATOM 1506 N N . MET A 1 207 ? 5.347 15.668 -7.061 1.00 84.38 207 MET A N 1
ATOM 1507 C CA . MET A 1 207 ? 4.040 16.142 -7.558 1.00 84.38 207 MET A CA 1
ATOM 1508 C C . MET A 1 207 ? 3.313 15.116 -8.452 1.00 84.38 207 MET A C 1
ATOM 1510 O O . MET A 1 207 ? 2.143 15.297 -8.790 1.00 84.38 207 MET A O 1
ATOM 1514 N N . PHE A 1 208 ? 4.005 14.050 -8.858 1.00 75.31 208 PHE A N 1
ATOM 1515 C CA . PHE A 1 208 ? 3.472 12.962 -9.668 1.00 75.31 208 PHE A CA 1
ATOM 1516 C C . PHE A 1 208 ? 3.050 11.744 -8.839 1.00 75.31 208 PHE A C 1
ATOM 1518 O O . PHE A 1 208 ? 2.599 10.762 -9.436 1.00 75.31 208 PHE A O 1
ATOM 1525 N N . ASP A 1 209 ? 3.226 11.789 -7.514 1.00 80.56 209 ASP A N 1
ATOM 1526 C CA . ASP A 1 209 ? 2.863 10.735 -6.573 1.00 80.56 209 ASP A CA 1
ATOM 1527 C C . ASP A 1 209 ? 1.612 11.130 -5.769 1.00 80.56 209 ASP A C 1
ATOM 1529 O O . ASP A 1 209 ? 1.561 12.170 -5.116 1.00 80.56 209 ASP A O 1
ATOM 1533 N N . GLY A 1 210 ? 0.591 10.275 -5.784 1.00 87.12 210 GLY A N 1
ATOM 1534 C CA . GLY A 1 210 ? -0.604 10.392 -4.938 1.00 87.12 210 GLY A CA 1
ATOM 1535 C C . GLY A 1 210 ? -0.450 9.717 -3.569 1.00 87.12 210 GLY A C 1
ATOM 1536 O O . GLY A 1 210 ? -1.389 9.076 -3.096 1.00 87.12 210 GLY A O 1
ATOM 1537 N N . ASP A 1 211 ? 0.742 9.771 -2.973 1.00 95.31 211 ASP A N 1
ATOM 1538 C CA . ASP A 1 211 ? 1.093 8.976 -1.791 1.00 95.31 211 ASP A CA 1
ATOM 1539 C C . ASP A 1 211 ? 0.117 9.188 -0.626 1.00 95.31 211 ASP A C 1
ATOM 1541 O O . ASP A 1 211 ? -0.112 10.312 -0.178 1.00 95.31 211 ASP A O 1
ATOM 1545 N N . THR A 1 212 ? -0.455 8.098 -0.110 1.00 97.25 212 THR A N 1
ATOM 1546 C CA . THR A 1 212 ? -1.483 8.159 0.940 1.00 97.25 212 THR A CA 1
ATOM 1547 C C . THR A 1 212 ? -1.298 7.043 1.960 1.00 97.25 212 THR A C 1
ATOM 1549 O O . THR A 1 212 ? -1.314 5.864 1.614 1.00 97.25 212 THR A O 1
ATOM 1552 N N . ILE A 1 213 ? -1.210 7.406 3.242 1.00 98.50 213 ILE A N 1
ATOM 1553 C CA . ILE A 1 213 ? -1.222 6.454 4.356 1.00 98.50 213 ILE A CA 1
ATOM 1554 C C . ILE A 1 213 ? -2.425 6.743 5.253 1.00 98.50 213 ILE A C 1
ATOM 1556 O O . ILE A 1 213 ? -2.606 7.866 5.723 1.00 98.50 213 ILE A O 1
ATOM 1560 N N . PHE A 1 214 ? -3.225 5.715 5.530 1.00 98.56 214 PHE A N 1
ATOM 1561 C CA . PHE A 1 214 ? -4.261 5.749 6.561 1.00 98.56 214 PHE A CA 1
ATOM 1562 C C . PHE A 1 214 ? -3.734 5.160 7.870 1.00 98.56 214 PHE A C 1
ATOM 1564 O O . PHE A 1 214 ? -2.873 4.284 7.858 1.00 98.56 214 PHE A O 1
ATOM 1571 N N . CYS A 1 215 ? -4.277 5.594 9.007 1.00 98.56 215 CYS A N 1
ATOM 1572 C CA . CYS A 1 215 ? -3.999 4.974 10.300 1.00 98.56 215 CYS A CA 1
ATOM 1573 C C . CYS A 1 215 ? -5.306 4.575 10.993 1.00 98.56 215 CYS A C 1
ATOM 1575 O O . CYS A 1 215 ? -6.226 5.389 11.104 1.00 98.56 215 CYS A O 1
ATOM 1577 N N . MET A 1 216 ? -5.373 3.326 11.457 1.00 97.62 216 MET A N 1
ATOM 1578 C CA . MET A 1 216 ? -6.454 2.780 12.274 1.00 97.62 216 MET A CA 1
ATOM 1579 C C . MET A 1 216 ? -5.913 2.275 13.611 1.00 97.62 216 MET A C 1
ATOM 1581 O O . MET A 1 216 ? -4.825 1.704 13.681 1.00 97.62 216 MET A O 1
ATOM 1585 N N . ALA A 1 217 ? -6.699 2.476 14.664 1.00 97.69 217 ALA A N 1
ATOM 1586 C CA . ALA A 1 217 ? -6.352 2.125 16.032 1.00 97.69 217 ALA A CA 1
ATOM 1587 C C . ALA A 1 217 ? -7.546 1.452 16.725 1.00 97.69 217 ALA A C 1
ATOM 1589 O O . ALA A 1 217 ? -8.642 2.019 16.693 1.00 97.69 217 ALA A O 1
ATOM 1590 N N . THR A 1 218 ? -7.362 0.271 17.332 1.00 96.88 218 THR A N 1
ATOM 1591 C CA . THR A 1 218 ? -8.446 -0.428 18.060 1.00 96.88 218 THR A CA 1
ATOM 1592 C C . THR A 1 218 ? -8.618 0.064 19.500 1.00 96.88 218 THR A C 1
ATOM 1594 O O . THR A 1 218 ? -9.731 0.013 20.019 1.00 96.88 218 THR A O 1
ATOM 1597 N N . GLY A 1 219 ? -7.572 0.650 20.098 1.00 96.75 219 GLY A N 1
ATOM 1598 C CA . GLY A 1 219 ? -7.637 1.309 21.407 1.00 96.75 219 GLY A CA 1
ATOM 1599 C C . GLY A 1 219 ? -7.647 0.361 22.603 1.00 96.75 219 GLY A C 1
ATOM 1600 O O . GLY A 1 219 ? -8.419 0.560 23.535 1.00 96.75 219 GLY A O 1
ATOM 1601 N N . GLU A 1 220 ? -6.815 -0.676 22.555 1.00 97.62 220 GLU A N 1
ATOM 1602 C CA . GLU A 1 220 ? -6.703 -1.708 23.592 1.00 97.62 220 GLU A CA 1
ATOM 1603 C C . GLU A 1 220 ? -5.539 -1.451 24.560 1.00 97.62 220 GLU A C 1
ATOM 1605 O O . GLU A 1 220 ? -5.633 -1.816 25.729 1.00 97.62 220 GLU A O 1
ATOM 1610 N N . VAL A 1 221 ? -4.447 -0.834 24.090 1.00 98.06 221 VAL A N 1
ATOM 1611 C CA . VAL A 1 221 ? -3.195 -0.676 24.851 1.00 98.06 221 VAL A CA 1
ATOM 1612 C C . VAL A 1 221 ? -2.744 0.782 24.869 1.00 98.06 221 VAL A C 1
ATOM 1614 O O . VAL A 1 221 ? -2.766 1.469 23.851 1.00 98.06 221 VAL A O 1
ATOM 1617 N N . GLU A 1 222 ? -2.257 1.264 26.008 1.00 97.75 222 GLU A N 1
ATOM 1618 C CA . GLU A 1 222 ? -1.652 2.595 26.096 1.00 97.75 222 GLU A CA 1
ATOM 1619 C C . GLU A 1 222 ? -0.248 2.612 25.471 1.00 97.75 222 GLU A C 1
ATOM 1621 O O . GLU A 1 222 ? 0.662 1.907 25.909 1.00 97.75 222 GLU A O 1
ATOM 1626 N N . ALA A 1 223 ? -0.051 3.449 24.451 1.00 97.56 223 ALA A N 1
ATOM 1627 C CA . ALA A 1 223 ? 1.252 3.676 23.835 1.00 97.56 223 ALA A CA 1
ATOM 1628 C C . ALA A 1 223 ? 1.362 5.104 23.288 1.00 97.56 223 ALA A C 1
ATOM 1630 O O . ALA A 1 223 ? 0.434 5.645 22.687 1.00 97.56 223 ALA A O 1
ATOM 1631 N N . GLY A 1 224 ? 2.529 5.725 23.464 1.00 97.31 224 GLY A N 1
ATOM 1632 C CA . GLY A 1 224 ? 2.763 7.087 22.989 1.00 97.31 224 GLY A CA 1
ATOM 1633 C C . GLY A 1 224 ? 2.786 7.184 21.460 1.00 97.31 224 GLY A C 1
ATOM 1634 O O . GLY A 1 224 ? 3.432 6.379 20.790 1.00 97.31 224 GLY A O 1
ATOM 1635 N N . VAL A 1 225 ? 2.170 8.236 20.908 1.00 98.56 225 VAL A N 1
ATOM 1636 C CA . VAL A 1 225 ? 2.114 8.524 19.456 1.00 98.56 225 VAL A CA 1
ATOM 1637 C C . VAL A 1 225 ? 3.492 8.447 18.788 1.00 98.56 225 VAL A C 1
ATOM 1639 O O . VAL A 1 225 ? 3.616 7.875 17.709 1.00 98.56 225 VAL A O 1
ATOM 1642 N N . ASN A 1 226 ? 4.538 8.973 19.435 1.00 98.50 226 ASN A N 1
ATOM 1643 C CA . ASN A 1 226 ? 5.899 8.950 18.891 1.00 98.50 226 ASN A CA 1
ATOM 1644 C C . ASN A 1 226 ? 6.470 7.529 18.786 1.00 98.50 226 ASN A C 1
ATOM 1646 O O . ASN A 1 226 ? 7.171 7.231 17.824 1.00 98.50 226 ASN A O 1
ATOM 1650 N N . VAL A 1 227 ? 6.157 6.656 19.749 1.00 98.12 227 VAL A N 1
ATOM 1651 C CA . VAL A 1 227 ? 6.601 5.254 19.748 1.00 98.12 227 VAL A CA 1
ATOM 1652 C C . VAL A 1 227 ? 5.930 4.519 18.594 1.00 98.12 227 VAL A C 1
ATOM 1654 O O . VAL A 1 227 ? 6.611 3.939 17.752 1.00 98.12 227 VAL A O 1
ATOM 1657 N N . VAL A 1 228 ? 4.600 4.619 18.504 1.00 98.62 228 VAL A N 1
ATOM 1658 C CA . VAL A 1 228 ? 3.816 3.987 17.435 1.00 98.62 228 VAL A CA 1
ATOM 1659 C C . VAL A 1 228 ? 4.250 4.503 16.063 1.00 98.62 228 VAL A C 1
ATOM 1661 O O . VAL A 1 228 ? 4.479 3.708 15.159 1.00 98.62 228 VAL A O 1
ATOM 1664 N N . GLY A 1 229 ? 4.409 5.819 15.903 1.00 98.69 229 GLY A N 1
ATOM 1665 C CA . GLY A 1 229 ? 4.800 6.438 14.637 1.00 98.69 229 GLY A CA 1
ATOM 1666 C C . GLY A 1 229 ? 6.209 6.062 14.179 1.00 98.69 229 GLY A C 1
ATOM 1667 O O . GLY A 1 229 ? 6.405 5.767 13.002 1.00 98.69 229 GLY A O 1
ATOM 1668 N N . ALA A 1 230 ? 7.187 6.024 15.092 1.00 98.56 230 ALA A N 1
ATOM 1669 C CA . ALA A 1 230 ? 8.561 5.646 14.755 1.00 98.56 230 ALA A CA 1
ATOM 1670 C C . ALA A 1 230 ? 8.652 4.174 14.324 1.00 98.56 230 ALA A C 1
ATOM 1672 O O . ALA A 1 230 ? 9.275 3.863 13.307 1.00 98.56 230 ALA A O 1
ATOM 1673 N N . ILE A 1 231 ? 7.964 3.294 15.057 1.00 98.62 231 ILE A N 1
ATOM 1674 C CA . ILE A 1 231 ? 7.835 1.873 14.727 1.00 98.62 231 ILE A CA 1
ATOM 1675 C C . ILE A 1 231 ? 7.110 1.704 13.383 1.00 98.62 231 ILE A C 1
ATOM 1677 O O . ILE A 1 231 ? 7.578 0.968 12.519 1.00 98.62 231 ILE A O 1
ATOM 1681 N N . ALA A 1 232 ? 6.007 2.424 13.159 1.00 98.81 232 ALA A N 1
ATOM 1682 C CA . ALA A 1 232 ? 5.252 2.360 11.909 1.00 98.81 232 ALA A CA 1
ATOM 1683 C C . ALA A 1 232 ? 6.107 2.743 10.691 1.00 98.81 232 ALA A C 1
ATOM 1685 O O . ALA A 1 232 ? 6.031 2.065 9.671 1.00 98.81 232 ALA A O 1
ATOM 1686 N N . ALA A 1 233 ? 6.958 3.768 10.799 1.00 98.75 233 ALA A N 1
ATOM 1687 C CA . ALA A 1 233 ? 7.887 4.151 9.735 1.00 98.75 233 ALA A CA 1
ATOM 1688 C C . ALA A 1 233 ? 8.884 3.036 9.384 1.00 98.75 233 ALA A C 1
ATOM 1690 O O . ALA A 1 233 ? 9.158 2.776 8.213 1.00 98.75 233 ALA A O 1
ATOM 1691 N N . GLU A 1 234 ? 9.426 2.354 10.393 1.00 98.44 234 GLU A N 1
ATOM 1692 C CA . GLU A 1 234 ? 10.350 1.237 10.188 1.00 98.44 234 GLU A CA 1
ATOM 1693 C C . GLU A 1 234 ? 9.654 0.029 9.550 1.00 98.44 234 GLU A C 1
ATOM 1695 O O . GLU A 1 234 ? 10.149 -0.545 8.580 1.00 98.44 234 GLU A O 1
ATOM 1700 N N . ILE A 1 235 ? 8.475 -0.338 10.047 1.00 98.25 235 ILE A N 1
ATOM 1701 C CA . ILE A 1 235 ? 7.709 -1.464 9.505 1.00 98.25 235 ILE A CA 1
ATOM 1702 C C . ILE A 1 235 ? 7.224 -1.153 8.088 1.00 98.25 235 ILE A C 1
ATOM 1704 O O . ILE A 1 235 ? 7.230 -2.048 7.244 1.00 98.25 235 ILE A O 1
ATOM 1708 N N . MET A 1 236 ? 6.853 0.098 7.797 1.00 98.88 236 MET A N 1
ATOM 1709 C CA . MET A 1 236 ? 6.464 0.530 6.453 1.00 98.88 236 MET A CA 1
ATOM 1710 C C . MET A 1 236 ? 7.598 0.313 5.448 1.00 98.88 236 MET A C 1
ATOM 1712 O O . MET A 1 236 ? 7.372 -0.296 4.403 1.00 98.88 236 MET A O 1
ATOM 1716 N N . ALA A 1 237 ? 8.828 0.704 5.795 1.00 98.75 237 ALA A N 1
ATOM 1717 C CA . ALA A 1 237 ? 10.013 0.417 4.984 1.00 98.75 237 ALA A CA 1
ATOM 1718 C C . ALA A 1 237 ? 10.183 -1.095 4.729 1.00 98.75 237 ALA A C 1
ATOM 1720 O O . ALA A 1 237 ? 10.348 -1.531 3.588 1.00 98.75 237 ALA A O 1
ATOM 1721 N N . ARG A 1 238 ? 10.052 -1.925 5.774 1.00 98.56 238 ARG A N 1
ATOM 1722 C CA . ARG A 1 238 ? 10.130 -3.394 5.644 1.00 98.56 238 ARG A CA 1
ATOM 1723 C C . ARG A 1 238 ? 9.021 -3.965 4.754 1.00 98.56 238 ARG A C 1
ATOM 1725 O O . ARG A 1 238 ? 9.272 -4.887 3.979 1.00 98.56 238 ARG A O 1
ATOM 1732 N N . ALA A 1 239 ? 7.798 -3.448 4.853 1.00 98.75 239 ALA A N 1
ATOM 1733 C CA . ALA A 1 239 ? 6.676 -3.888 4.029 1.00 98.75 239 ALA A CA 1
ATOM 1734 C C . ALA A 1 239 ? 6.876 -3.530 2.551 1.00 98.75 239 ALA A C 1
ATOM 1736 O O . ALA A 1 239 ? 6.567 -4.354 1.695 1.00 98.75 239 ALA A O 1
ATOM 1737 N N . ILE A 1 240 ? 7.458 -2.367 2.244 1.00 98.88 240 ILE A N 1
ATOM 1738 C CA . ILE A 1 240 ? 7.822 -1.982 0.870 1.00 98.88 240 ILE A CA 1
ATOM 1739 C C . ILE A 1 240 ? 8.847 -2.957 0.287 1.00 98.88 240 ILE A C 1
ATOM 1741 O O . ILE A 1 240 ? 8.643 -3.486 -0.806 1.00 98.88 240 ILE A O 1
ATOM 1745 N N . VAL A 1 241 ? 9.906 -3.277 1.035 1.00 98.75 241 VAL A N 1
ATOM 1746 C CA . VAL A 1 241 ? 10.903 -4.272 0.605 1.00 98.75 241 VAL A CA 1
ATOM 1747 C C . VAL A 1 241 ? 10.245 -5.633 0.358 1.00 98.75 241 VAL A C 1
ATOM 1749 O O . VAL A 1 241 ? 10.502 -6.275 -0.662 1.00 98.75 241 VAL A O 1
ATOM 1752 N N . LYS A 1 242 ? 9.342 -6.070 1.245 1.00 98.62 242 LYS A N 1
ATOM 1753 C CA . LYS A 1 242 ? 8.584 -7.314 1.048 1.00 98.62 242 LYS A CA 1
ATOM 1754 C C . LYS A 1 242 ? 7.662 -7.261 -0.169 1.00 98.62 242 LYS A C 1
ATOM 1756 O O . LYS A 1 242 ? 7.554 -8.280 -0.848 1.00 98.62 242 LYS A O 1
ATOM 1761 N N . ALA A 1 243 ? 7.035 -6.123 -0.466 1.00 98.69 243 ALA A N 1
ATOM 1762 C CA . ALA A 1 243 ? 6.202 -5.953 -1.655 1.00 98.69 243 ALA A CA 1
ATOM 1763 C C . ALA A 1 243 ? 7.000 -6.236 -2.934 1.00 98.69 243 ALA A C 1
ATOM 1765 O O . ALA A 1 243 ? 6.509 -6.924 -3.825 1.00 98.69 243 ALA A O 1
ATOM 1766 N N . ILE A 1 244 ? 8.249 -5.762 -2.988 1.00 98.62 244 ILE A N 1
ATOM 1767 C CA . ILE A 1 244 ? 9.170 -6.004 -4.101 1.00 98.62 244 ILE A CA 1
ATOM 1768 C C . ILE A 1 244 ? 9.635 -7.460 -4.146 1.00 98.62 244 ILE A C 1
ATOM 1770 O O . ILE A 1 244 ? 9.499 -8.118 -5.178 1.00 98.62 244 ILE A O 1
ATOM 1774 N N . LYS A 1 245 ? 10.141 -7.992 -3.028 1.00 98.44 245 LYS A N 1
ATOM 1775 C CA . LYS A 1 245 ? 10.742 -9.337 -2.981 1.00 98.44 245 LYS A CA 1
ATOM 1776 C C . LYS A 1 245 ? 9.724 -10.472 -3.179 1.00 98.44 245 LYS A C 1
ATOM 1778 O O . LYS A 1 245 ? 10.097 -11.545 -3.644 1.00 98.44 245 LYS A O 1
ATOM 1783 N N . ASN A 1 246 ? 8.446 -10.255 -2.850 1.00 98.25 246 ASN A N 1
ATOM 1784 C CA . ASN A 1 246 ? 7.385 -11.263 -2.993 1.00 98.25 246 ASN A CA 1
ATOM 1785 C C . ASN A 1 246 ? 6.577 -11.145 -4.290 1.00 98.25 246 ASN A C 1
ATOM 1787 O O . ASN A 1 246 ? 5.689 -11.965 -4.517 1.00 98.25 246 ASN A O 1
ATOM 1791 N N . THR A 1 247 ? 6.848 -10.149 -5.134 1.00 98.31 247 THR A N 1
ATOM 1792 C CA . THR A 1 247 ? 6.125 -10.007 -6.397 1.00 98.31 247 THR A CA 1
ATOM 1793 C C . THR A 1 247 ? 6.680 -10.934 -7.474 1.00 98.31 247 THR A C 1
ATOM 1795 O O . THR A 1 247 ? 7.864 -11.266 -7.473 1.00 98.31 247 THR A O 1
ATOM 1798 N N . GLU A 1 248 ? 5.811 -11.327 -8.401 1.00 98.38 248 GLU A N 1
ATOM 1799 C CA . GLU A 1 248 ? 6.164 -12.114 -9.584 1.00 98.38 248 GLU A CA 1
ATOM 1800 C C . GLU A 1 248 ? 6.043 -11.254 -10.834 1.00 98.38 248 GLU A C 1
ATOM 1802 O O . GLU A 1 248 ? 5.252 -10.310 -10.879 1.00 98.38 248 GLU A O 1
ATOM 1807 N N . SER A 1 249 ? 6.776 -11.605 -11.879 1.00 97.88 249 SER A N 1
ATOM 1808 C CA . SER A 1 249 ? 6.729 -10.897 -13.157 1.00 97.88 249 SER A CA 1
ATOM 1809 C C . SER A 1 249 ? 5.363 -11.040 -13.821 1.00 97.88 249 SER A C 1
ATOM 1811 O O . SER A 1 249 ? 4.725 -12.091 -13.772 1.00 97.88 249 SER A O 1
ATOM 1813 N N . LEU A 1 250 ? 4.882 -9.964 -14.442 1.00 96.62 250 LEU A N 1
ATOM 1814 C CA . LEU A 1 250 ? 3.545 -9.918 -15.038 1.00 96.62 250 LEU A CA 1
ATOM 1815 C C . LEU A 1 250 ? 3.534 -8.961 -16.232 1.00 96.62 250 LEU A C 1
ATOM 1817 O O . LEU A 1 250 ? 4.181 -7.920 -16.190 1.00 96.62 250 LEU A O 1
ATOM 1821 N N . PHE A 1 251 ? 2.817 -9.298 -17.310 1.00 93.25 251 PHE A N 1
ATOM 1822 C CA . PHE A 1 251 ? 2.716 -8.466 -18.523 1.00 93.25 251 PHE A CA 1
ATOM 1823 C C . PHE A 1 251 ? 4.074 -7.954 -19.055 1.00 93.25 251 PHE A C 1
ATOM 1825 O O . PHE A 1 251 ? 4.190 -6.815 -19.499 1.00 93.25 251 PHE A O 1
ATOM 1832 N N . LYS A 1 252 ? 5.109 -8.812 -19.036 1.00 92.94 252 LYS A N 1
ATOM 1833 C CA . LYS A 1 252 ? 6.497 -8.510 -19.464 1.00 92.94 252 LYS A CA 1
ATOM 1834 C C . LYS A 1 252 ? 7.236 -7.471 -18.604 1.00 92.94 252 LYS A C 1
ATOM 1836 O O . LYS A 1 252 ? 8.315 -7.019 -18.989 1.00 92.94 252 LYS A O 1
ATOM 1841 N N . LEU A 1 253 ? 6.687 -7.103 -17.452 1.00 96.44 253 LEU A N 1
ATOM 1842 C CA . LEU A 1 253 ? 7.380 -6.312 -16.443 1.00 96.44 253 LEU A CA 1
ATOM 1843 C C . LEU A 1 253 ? 8.220 -7.259 -15.591 1.00 96.44 253 LEU A C 1
ATOM 1845 O O . LEU A 1 253 ? 7.673 -8.186 -14.991 1.00 96.44 253 LEU A O 1
ATOM 1849 N N . LYS A 1 254 ? 9.534 -7.021 -15.555 1.00 97.44 254 LYS A N 1
ATOM 1850 C CA . LYS A 1 254 ? 10.452 -7.811 -14.733 1.00 97.44 254 LYS A CA 1
ATOM 1851 C C . LYS A 1 254 ? 10.185 -7.567 -13.252 1.00 97.44 254 LYS A C 1
ATOM 1853 O O . LYS A 1 254 ? 9.934 -6.425 -12.862 1.00 97.44 254 LYS A O 1
ATOM 1858 N N . SER A 1 255 ? 10.259 -8.613 -12.445 1.00 98.00 255 SER A N 1
ATOM 1859 C CA . SER A 1 255 ? 10.243 -8.522 -10.982 1.00 98.00 255 SER A CA 1
ATOM 1860 C C . SER A 1 255 ? 11.663 -8.572 -10.421 1.00 98.00 255 SER A C 1
ATOM 1862 O O . SER A 1 255 ? 12.616 -8.851 -11.146 1.00 98.00 255 SER A O 1
ATOM 1864 N N . TYR A 1 256 ? 11.810 -8.323 -9.118 1.00 97.50 256 TYR A N 1
ATOM 1865 C CA . TYR A 1 256 ? 13.083 -8.506 -8.415 1.00 97.50 256 TYR A CA 1
ATOM 1866 C C . TYR A 1 256 ? 13.673 -9.909 -8.621 1.00 97.50 256 TYR A C 1
ATOM 1868 O O . TYR A 1 256 ? 14.877 -10.051 -8.799 1.00 97.50 256 TYR A O 1
ATOM 1876 N N . LYS A 1 257 ? 12.820 -10.939 -8.661 1.00 97.12 257 LYS A N 1
ATOM 1877 C CA . LYS A 1 257 ? 13.238 -12.339 -8.801 1.00 97.12 257 LYS A CA 1
ATOM 1878 C C . LYS A 1 257 ? 13.891 -12.648 -10.150 1.00 97.12 257 LYS A C 1
ATOM 1880 O O . LYS A 1 257 ? 14.682 -13.576 -10.218 1.00 97.12 257 LYS A O 1
ATOM 1885 N N . ASP A 1 258 ? 13.603 -11.865 -11.192 1.00 95.94 258 ASP A N 1
ATOM 1886 C CA . ASP A 1 258 ? 14.235 -12.018 -12.512 1.00 95.94 258 ASP A CA 1
ATOM 1887 C C . ASP A 1 258 ? 15.660 -11.445 -12.574 1.00 95.94 258 ASP A C 1
ATOM 1889 O O . ASP A 1 258 ? 16.332 -11.591 -13.597 1.00 95.94 258 ASP A O 1
ATOM 1893 N N . LEU A 1 259 ? 16.071 -10.693 -11.549 1.00 88.94 259 LEU A N 1
ATOM 1894 C CA . LEU A 1 259 ? 17.379 -10.038 -11.475 1.00 88.94 259 LEU A CA 1
ATOM 1895 C C . LEU A 1 259 ? 18.359 -10.767 -10.540 1.00 88.94 259 LEU A C 1
ATOM 1897 O O . LEU A 1 259 ? 19.492 -10.311 -10.402 1.00 88.94 259 LEU A O 1
ATOM 1901 N N . LEU A 1 260 ? 17.915 -11.853 -9.896 1.00 85.12 260 LEU A N 1
ATOM 1902 C CA . LEU A 1 260 ? 18.747 -12.765 -9.105 1.00 85.12 260 LEU A CA 1
ATOM 1903 C C . LEU A 1 260 ? 19.472 -13.761 -10.017 1.00 85.12 260 LEU A C 1
ATOM 1905 O O . LEU A 1 260 ? 20.647 -14.061 -9.715 1.00 85.12 260 LEU A O 1
#